Protein AF-A0A3D0N6U9-F1 (afdb_monomer_lite)

Foldseek 3Di:
DVVCVVVVNDADDDDDDPCVLLVVLVVVVCVVCGVPVPPDDQLRSQLVVCVVVVQPCSNLSSVLCVLVVVLLCQQVVLVPPVLVVVCPVHHLLVCLQQLNDDAALDAVVVPRSPPGVSGHDPVSLVSSLVSLVVSLVSQVVSVQLLSNLVSQLSNLSSQLVNLSVQSCVQANRHWAGDPVCLVVNVVSLVSNLRSLVSNLVSQQSNQCSSPVDGDDPCPVVSVVSVVSNVSSVVSNVGHD

Radius of gyration: 19.1 Å; chains: 1; bounding box: 47×43×49 Å

pLDDT: mean 94.49, std 5.5, range [75.88, 98.88]

Secondary structure (DSSP, 8-state):
-HHHHHTT---------GGGGGGHHHHHHHHHHHH-TTSS-HHHHHHHHHHHTT-S-HHHHHHHHHHHHHHHHHHHHTTTTGGGGG--S--HHHHHHTT-PPPTT--BTTTB-TTTTT--SHHHHHHHHHHHHHHHHHHHHH--HHHHHHHHHHHHHHHHHHHHHHHHHH-TT-SSPPTTTHHHHHHHHHHHHHHHHHHHHHHHHHHHHHHSS---SSHHHHHHHHHHHHTHHHHHHHH-

Sequence (240 aa):
MTEFASKGLSGVMGYATPRVGLARFNVEAAAEWSWNPDGRNTREFARSWAVREGLARPELFADWAEVLGPVAWTVYGSEWPVGMRRGQPGQVMELLRAGKLPPLGEVLWGIYPAPWGEVHSEEEMTALVGDSSAALHLALQLGDPRFIEETRVVQGYAQSLAALHALKLLAPDGGAFVPGDRSRAAEQFVAYEAGLRQAAHALPRWERAVTGRPPEFTADSVALLDELIAAIRPAVEAML

Structure (mmCIF, N/CA/C/O backbone):
data_AF-A0A3D0N6U9-F1
#
_entry.id   AF-A0A3D0N6U9-F1
#
loop_
_atom_site.group_PDB
_atom_site.id
_atom_site.type_symbol
_atom_site.label_atom_id
_atom_site.label_alt_id
_atom_site.label_comp_id
_atom_site.label_asym_id
_atom_site.label_entity_id
_atom_site.label_seq_id
_atom_site.pdbx_PDB_ins_code
_atom_site.Cartn_x
_atom_site.Cartn_y
_atom_site.Cartn_z
_atom_site.occupancy
_atom_site.B_iso_or_equiv
_atom_site.auth_seq_id
_atom_site.auth_comp_id
_atom_site.auth_asym_id
_atom_site.auth_atom_id
_atom_site.pdbx_PDB_model_num
ATOM 1 N N . MET A 1 1 ? -8.632 16.027 8.863 1.00 81.25 1 MET A N 1
ATOM 2 C CA . MET A 1 1 ? -9.684 16.922 9.404 1.00 81.25 1 MET A CA 1
ATOM 3 C C . MET A 1 1 ? -9.162 18.297 9.807 1.00 81.25 1 MET A C 1
ATOM 5 O O . MET A 1 1 ? -9.904 19.261 9.659 1.00 81.25 1 MET A O 1
ATOM 9 N N . THR A 1 2 ? -7.897 18.424 10.224 1.00 81.62 2 THR A N 1
ATOM 10 C CA . THR A 1 2 ? -7.249 19.718 10.517 1.00 81.62 2 THR A CA 1
ATOM 11 C C . THR A 1 2 ? -7.368 20.729 9.376 1.00 81.62 2 THR A C 1
ATOM 13 O O . THR A 1 2 ? -7.680 21.883 9.630 1.00 81.62 2 THR A O 1
ATOM 16 N N . GLU A 1 3 ? -7.205 20.301 8.118 1.00 82.19 3 GLU A N 1
ATOM 17 C CA . GLU A 1 3 ? -7.393 21.169 6.945 1.00 82.19 3 GLU A CA 1
ATOM 18 C C . GLU A 1 3 ? -8.805 21.775 6.871 1.00 82.19 3 GLU A C 1
ATOM 20 O O . GLU A 1 3 ? -8.973 22.951 6.567 1.00 82.19 3 GLU A O 1
ATOM 25 N N . PHE A 1 4 ? -9.841 20.985 7.154 1.00 84.00 4 PHE A N 1
ATOM 26 C CA . PHE A 1 4 ? -11.222 21.463 7.101 1.00 84.00 4 PHE A CA 1
ATOM 27 C C . PHE A 1 4 ? -11.515 22.439 8.238 1.00 84.00 4 PHE A C 1
ATOM 29 O O . PHE A 1 4 ? -12.118 23.487 8.002 1.00 84.00 4 PHE A O 1
ATOM 36 N N . ALA A 1 5 ? -11.024 22.137 9.440 1.00 81.12 5 ALA A N 1
ATOM 37 C CA . ALA A 1 5 ? -11.138 23.028 10.586 1.00 81.12 5 ALA A CA 1
ATOM 38 C C . ALA A 1 5 ? -10.389 24.353 10.360 1.00 81.12 5 ALA A C 1
ATOM 40 O O . ALA A 1 5 ? -10.954 25.421 10.589 1.00 81.12 5 ALA A O 1
ATOM 41 N N . SER A 1 6 ? -9.158 24.307 9.838 1.00 83.50 6 SER A N 1
ATOM 42 C CA . SER A 1 6 ? -8.357 25.511 9.569 1.00 83.50 6 SER A CA 1
ATOM 43 C C . SER A 1 6 ? -8.951 26.387 8.464 1.00 83.50 6 SER A C 1
ATOM 45 O O . SER A 1 6 ? -8.795 27.606 8.492 1.00 83.50 6 SER A O 1
ATOM 47 N N . LYS A 1 7 ? -9.692 25.785 7.526 1.00 86.94 7 LYS A N 1
ATOM 48 C CA . LYS A 1 7 ? -10.465 26.488 6.491 1.00 86.94 7 LYS A CA 1
ATOM 49 C C . LYS A 1 7 ? -11.841 26.973 6.970 1.00 86.94 7 LYS A C 1
ATOM 51 O O . LYS A 1 7 ? -12.594 27.519 6.167 1.00 86.94 7 LYS A O 1
ATOM 56 N N . GLY A 1 8 ? -12.184 26.789 8.247 1.00 84.56 8 GLY A N 1
ATOM 57 C CA . GLY A 1 8 ? -13.452 27.241 8.826 1.00 84.56 8 GLY A CA 1
ATOM 58 C C . GLY A 1 8 ? -14.680 26.472 8.328 1.00 84.56 8 GLY A C 1
ATOM 59 O O . GLY A 1 8 ? -15.792 27.000 8.382 1.00 84.56 8 GLY A O 1
ATOM 60 N N . LEU A 1 9 ? -14.504 25.247 7.821 1.00 84.12 9 LEU A N 1
ATOM 61 C CA . LEU A 1 9 ? -15.622 24.404 7.398 1.00 84.12 9 LEU A CA 1
ATOM 62 C C . LEU A 1 9 ? -16.386 23.893 8.627 1.00 84.12 9 LEU A C 1
ATOM 64 O O . LEU A 1 9 ? -15.791 23.415 9.588 1.00 84.12 9 LEU A O 1
ATOM 68 N N . SER A 1 10 ? -17.717 23.980 8.586 1.00 76.81 10 SER A N 1
ATOM 69 C CA . SER A 1 10 ? -18.599 23.707 9.732 1.00 76.81 10 SER A CA 1
ATOM 70 C C . SER A 1 10 ? -19.286 22.337 9.699 1.00 76.81 10 SER A C 1
ATOM 72 O O . SER A 1 10 ? -20.092 22.031 10.576 1.00 76.81 10 SER A O 1
ATOM 74 N N . GLY A 1 11 ? -18.987 21.499 8.705 1.00 75.88 11 GLY A N 1
ATOM 75 C CA . GLY A 1 11 ? -19.555 20.159 8.606 1.00 75.88 11 GLY A CA 1
ATOM 76 C C . GLY A 1 11 ? -18.959 19.333 7.473 1.00 75.88 11 GLY A C 1
ATOM 77 O O . GLY A 1 11 ? -18.426 19.868 6.502 1.00 75.88 11 GLY A O 1
ATOM 78 N N . VAL A 1 12 ? -19.078 18.012 7.603 1.00 77.69 12 VAL A N 1
ATOM 79 C CA . VAL A 1 12 ? -18.730 17.038 6.564 1.00 77.69 12 VAL A CA 1
ATOM 80 C C . VAL A 1 12 ? -19.972 16.221 6.242 1.00 77.69 12 VAL A C 1
ATOM 82 O O . VAL A 1 12 ? -20.625 15.694 7.139 1.00 77.69 12 VAL A O 1
ATOM 85 N N . MET A 1 13 ? -20.294 16.108 4.954 1.00 81.50 13 MET A N 1
ATOM 86 C CA . MET A 1 13 ? -21.327 15.204 4.458 1.00 81.50 13 MET A CA 1
ATOM 87 C C . MET A 1 13 ? -20.652 14.054 3.715 1.00 81.50 13 MET A C 1
ATOM 89 O O . MET A 1 13 ? -19.863 14.285 2.802 1.00 81.50 13 MET A O 1
ATOM 93 N N . GLY A 1 14 ? -20.961 12.820 4.108 1.00 78.06 14 GLY A N 1
ATOM 94 C CA . GLY A 1 14 ? -20.468 11.608 3.457 1.00 78.06 14 GLY A CA 1
ATOM 95 C C . GLY A 1 14 ? -21.621 10.707 3.027 1.00 78.06 14 GLY A C 1
ATOM 96 O O . GLY A 1 14 ? -22.652 10.646 3.694 1.00 78.06 14 GLY A O 1
ATOM 97 N N . TYR A 1 15 ? -21.445 9.992 1.916 1.00 81.88 15 TYR A N 1
ATOM 98 C CA . TYR A 1 15 ? -22.380 8.963 1.465 1.00 81.88 15 TYR A CA 1
ATOM 99 C C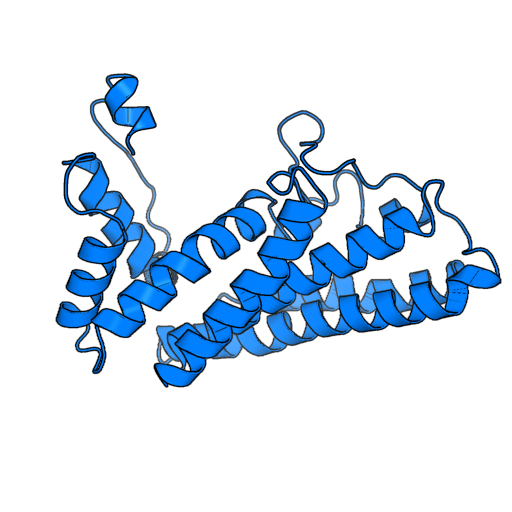 . TYR A 1 15 ? -21.887 7.583 1.914 1.00 81.88 15 TYR A C 1
ATOM 101 O O . TYR A 1 15 ? -20.842 7.111 1.463 1.00 81.88 15 TYR A O 1
ATOM 109 N N . ALA A 1 16 ? -22.630 6.931 2.810 1.00 80.88 16 ALA A N 1
ATOM 110 C CA . ALA A 1 16 ? -22.309 5.582 3.260 1.00 80.88 16 ALA A CA 1
ATOM 111 C C . ALA A 1 16 ? -22.793 4.553 2.227 1.00 80.88 16 ALA A C 1
ATOM 113 O O . ALA A 1 16 ? -23.992 4.358 2.036 1.00 80.88 16 ALA A O 1
ATOM 114 N N . THR A 1 17 ? -21.854 3.875 1.569 1.00 82.81 17 THR A N 1
ATOM 115 C CA . THR A 1 17 ? -22.163 2.719 0.715 1.00 82.81 17 THR A CA 1
ATOM 116 C C . THR A 1 17 ? -22.261 1.447 1.569 1.00 82.81 17 THR A C 1
ATOM 118 O O . THR A 1 17 ? -21.686 1.407 2.659 1.00 82.81 17 THR A O 1
ATOM 121 N N . PRO A 1 18 ? -22.892 0.356 1.094 1.00 77.56 18 PRO A N 1
ATOM 122 C CA . PRO A 1 18 ? -22.898 -0.922 1.818 1.00 77.56 18 PRO A CA 1
ATOM 123 C C . PRO A 1 18 ? -21.498 -1.452 2.185 1.00 77.56 18 PRO A C 1
ATOM 125 O O . PRO A 1 18 ? -21.352 -2.193 3.153 1.00 77.56 18 PRO A O 1
ATOM 128 N N . ARG A 1 19 ? -20.452 -1.034 1.454 1.00 85.25 19 ARG A N 1
ATOM 129 C CA . ARG A 1 19 ? -19.052 -1.425 1.692 1.00 85.25 19 ARG A CA 1
ATOM 130 C C . ARG A 1 19 ? -18.400 -0.689 2.867 1.00 85.25 19 ARG A C 1
ATOM 132 O O . ARG A 1 19 ? -17.290 -1.043 3.248 1.00 85.25 19 ARG A O 1
ATOM 139 N N . VAL A 1 20 ? -19.076 0.290 3.476 1.00 85.94 20 VAL A N 1
ATOM 140 C CA . VAL A 1 20 ? -18.555 1.083 4.607 1.00 85.94 20 VAL A CA 1
ATOM 141 C C . VAL A 1 20 ? -18.122 0.216 5.797 1.00 85.94 20 VAL A C 1
ATOM 143 O O . VAL A 1 20 ? -17.191 0.575 6.513 1.00 85.94 20 VAL A O 1
ATOM 146 N N . GLY A 1 21 ? -18.733 -0.962 5.971 1.00 85.19 21 GLY A N 1
ATOM 147 C CA . GLY A 1 21 ? -18.347 -1.923 7.007 1.00 85.19 21 GLY A CA 1
ATOM 148 C C . GLY A 1 21 ? -16.909 -2.439 6.872 1.00 85.19 21 GLY A C 1
ATOM 149 O O . GLY A 1 21 ? -16.292 -2.761 7.883 1.00 85.19 21 GLY A O 1
ATOM 150 N N . LEU A 1 22 ? -16.351 -2.450 5.656 1.00 89.75 22 LEU A N 1
ATOM 151 C CA . LEU A 1 22 ? -14.955 -2.824 5.403 1.00 89.75 22 LEU A CA 1
ATOM 152 C C . LEU A 1 22 ? -13.958 -1.740 5.843 1.00 89.75 22 LEU A C 1
ATOM 154 O O . LEU A 1 22 ? -12.786 -2.036 6.030 1.00 89.75 22 LEU A O 1
ATOM 158 N N . ALA A 1 23 ? -14.423 -0.502 6.032 1.00 89.62 23 ALA A N 1
ATOM 159 C CA . ALA A 1 23 ? -13.610 0.657 6.402 1.00 89.62 23 ALA A CA 1
ATOM 160 C C . ALA A 1 23 ? -14.014 1.234 7.770 1.00 89.62 23 ALA A C 1
ATOM 162 O O . ALA A 1 23 ? -13.849 2.428 8.026 1.00 89.62 23 ALA A O 1
ATOM 163 N N . ARG A 1 24 ? -14.579 0.403 8.659 1.00 91.88 24 ARG A N 1
ATOM 164 C CA . ARG A 1 24 ? -15.157 0.850 9.936 1.00 91.88 24 ARG A CA 1
ATOM 165 C C . ARG A 1 24 ? -14.170 1.644 10.797 1.00 91.88 24 ARG A C 1
ATOM 167 O O . ARG A 1 24 ? -14.562 2.658 11.362 1.00 91.88 24 ARG A O 1
ATOM 174 N N . PHE A 1 25 ? -12.907 1.216 10.864 1.00 94.19 25 PHE A N 1
ATOM 175 C CA . PHE A 1 25 ? -11.855 1.940 11.583 1.00 94.19 25 PHE A CA 1
ATOM 176 C C . PHE A 1 25 ? -11.730 3.384 11.076 1.00 94.19 25 PHE A C 1
ATOM 178 O O . PHE A 1 25 ? -11.888 4.323 11.850 1.00 94.19 25 PHE A O 1
ATOM 185 N N . ASN A 1 26 ? -11.559 3.564 9.764 1.00 91.94 26 ASN A N 1
ATOM 186 C CA . ASN A 1 26 ? -11.399 4.871 9.124 1.00 91.94 26 ASN A CA 1
ATOM 187 C C . ASN A 1 26 ? -12.654 5.744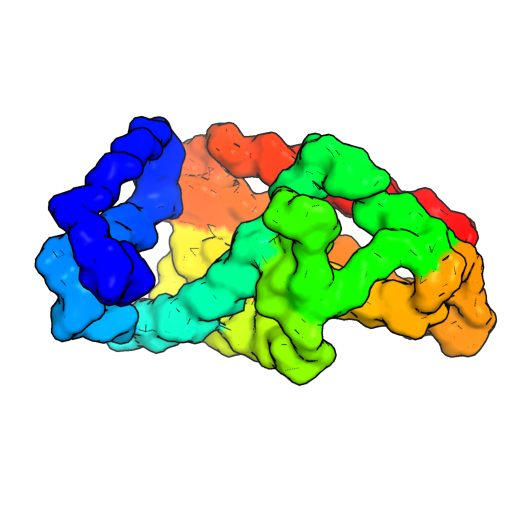 9.240 1.00 91.94 26 ASN A C 1
ATOM 189 O O . ASN A 1 26 ? -12.539 6.955 9.396 1.00 91.94 26 ASN A O 1
ATOM 193 N N . VAL A 1 27 ? -13.849 5.150 9.178 1.00 91.50 27 VAL A N 1
ATOM 194 C CA . VAL A 1 27 ? -15.124 5.875 9.329 1.00 91.50 27 VAL A CA 1
ATOM 195 C C . VAL A 1 27 ? -15.267 6.434 10.738 1.00 91.50 27 VAL A C 1
ATOM 197 O O . VAL A 1 27 ? -15.666 7.582 10.918 1.00 91.50 27 VAL A O 1
ATOM 200 N N . GLU A 1 28 ? -14.914 5.643 11.745 1.00 93.00 28 GLU A N 1
ATOM 201 C CA . GLU A 1 28 ? -14.927 6.106 13.128 1.00 93.00 28 GLU A CA 1
ATOM 202 C C . GLU A 1 28 ? -13.823 7.126 13.409 1.00 93.00 28 GLU A C 1
ATOM 204 O O . GLU A 1 28 ? -14.051 8.071 14.158 1.00 93.00 28 GLU A O 1
ATOM 209 N N . ALA A 1 29 ? -12.664 6.985 12.765 1.00 92.62 29 ALA A N 1
ATOM 210 C CA . ALA A 1 29 ? -11.585 7.962 12.842 1.00 92.62 29 ALA A CA 1
ATOM 211 C C . ALA A 1 29 ? -12.016 9.303 12.215 1.00 92.62 29 ALA A C 1
ATOM 213 O O . ALA A 1 29 ? -11.845 10.371 12.803 1.00 92.62 29 ALA A O 1
ATOM 214 N N . ALA A 1 30 ? -12.678 9.252 11.054 1.00 89.69 30 ALA A N 1
ATOM 215 C CA . ALA A 1 30 ? -13.284 10.424 10.430 1.00 89.69 30 ALA A CA 1
ATOM 216 C C . ALA A 1 30 ? -14.327 11.076 11.349 1.00 89.69 30 ALA A C 1
ATOM 218 O O . ALA A 1 30 ? -14.344 12.300 11.465 1.00 89.69 30 ALA A O 1
ATOM 219 N N . ALA A 1 31 ? -15.153 10.280 12.039 1.00 89.19 31 ALA A N 1
ATOM 220 C CA . ALA A 1 31 ? -16.099 10.793 13.023 1.00 89.19 31 ALA A CA 1
ATOM 221 C C . ALA A 1 31 ? -15.377 11.482 14.195 1.00 89.19 31 ALA A C 1
ATOM 223 O O . ALA A 1 31 ? -15.688 12.640 14.467 1.00 89.19 31 ALA A O 1
ATOM 224 N N . GLU A 1 32 ? -14.387 10.836 14.824 1.00 91.19 32 GLU A N 1
ATOM 225 C CA . GLU A 1 32 ? -13.595 11.379 15.944 1.00 91.19 32 GLU A CA 1
ATOM 226 C C . GLU A 1 32 ? -13.016 12.759 15.613 1.00 91.19 32 GLU A C 1
ATOM 228 O O . GLU A 1 32 ? -13.256 13.734 16.324 1.00 91.19 32 GLU A O 1
ATOM 233 N N . TRP A 1 33 ? -12.310 12.874 14.490 1.00 90.75 33 TRP A N 1
ATOM 234 C CA . TRP A 1 33 ? -11.639 14.128 14.151 1.00 90.75 33 TRP A CA 1
ATOM 235 C C . TRP A 1 33 ? -12.546 15.151 13.465 1.00 90.75 33 TRP A C 1
ATOM 237 O O . TRP A 1 33 ? -12.116 16.281 13.235 1.00 90.75 33 TRP A O 1
ATOM 247 N N . SER A 1 34 ? -13.789 14.791 13.125 1.00 87.06 34 SER A N 1
ATOM 248 C CA . SER A 1 34 ? -14.754 15.743 12.561 1.00 87.06 34 SER A CA 1
ATOM 249 C C . SER A 1 34 ? -15.329 16.717 13.575 1.00 87.06 34 SER A C 1
ATOM 251 O O . SER A 1 34 ? -15.627 17.852 13.209 1.00 87.06 34 SER A O 1
ATOM 253 N N . TRP A 1 35 ? -15.463 16.298 14.833 1.00 83.81 35 TRP A N 1
ATOM 254 C CA . TRP A 1 35 ? -15.973 17.155 15.901 1.00 83.81 35 TRP A CA 1
ATOM 255 C C . TRP A 1 35 ? -14.847 17.766 16.748 1.00 83.81 35 TRP A C 1
ATOM 257 O O . TRP A 1 35 ? -15.032 18.858 17.281 1.00 83.81 35 TRP A O 1
ATOM 267 N N . ASN A 1 36 ? -13.690 17.096 16.858 1.00 86.88 36 ASN A N 1
ATOM 268 C CA . ASN A 1 36 ? -12.517 17.609 17.567 1.00 86.88 36 ASN A CA 1
ATOM 269 C C . ASN A 1 36 ? -11.200 17.214 16.862 1.00 86.88 36 ASN A C 1
ATOM 271 O O . ASN A 1 36 ? -10.644 16.150 17.148 1.00 86.88 36 ASN A O 1
ATOM 275 N N . PRO A 1 37 ? -10.676 18.052 15.947 1.00 86.38 37 PRO A N 1
ATOM 276 C CA . PRO A 1 37 ? -9.427 17.765 15.240 1.00 86.38 37 PRO A CA 1
ATOM 277 C C . PRO A 1 37 ? -8.195 17.767 16.160 1.00 86.38 37 PRO A C 1
ATOM 279 O O . PRO A 1 37 ? -7.216 17.107 15.828 1.00 86.38 37 PRO A O 1
ATOM 282 N N . ASP A 1 38 ? -8.264 18.446 17.312 1.00 88.19 38 ASP A N 1
ATOM 283 C CA . ASP A 1 38 ? -7.195 18.523 18.322 1.00 88.19 38 ASP A CA 1
ATOM 284 C C . ASP A 1 38 ? -7.412 17.519 19.475 1.00 88.19 38 ASP A C 1
ATOM 286 O O . ASP A 1 38 ? -6.868 17.674 20.569 1.00 88.19 38 ASP A O 1
ATOM 290 N N . GLY A 1 39 ? -8.275 16.519 19.260 1.00 89.50 39 GLY A N 1
ATOM 291 C CA . GLY A 1 39 ? -8.593 15.472 20.226 1.00 89.50 39 GLY A CA 1
ATOM 292 C C . GLY A 1 39 ? -7.488 14.424 20.365 1.00 89.50 39 GLY A C 1
ATOM 293 O O . GLY A 1 39 ? -6.304 14.739 20.449 1.00 89.50 39 GLY A O 1
ATOM 294 N N . ARG A 1 40 ? -7.882 13.146 20.412 1.00 95.00 40 ARG A N 1
ATOM 295 C CA . ARG A 1 40 ? -6.915 12.043 20.462 1.00 95.00 40 ARG A CA 1
ATOM 296 C C . ARG A 1 40 ? -6.000 12.078 19.245 1.00 95.00 40 ARG A C 1
ATOM 298 O O . ARG A 1 40 ? -6.476 12.253 18.119 1.00 95.00 40 ARG A O 1
ATOM 305 N N . ASN A 1 41 ? -4.715 11.813 19.456 1.00 94.62 41 ASN A N 1
ATOM 306 C CA . ASN A 1 41 ? -3.830 11.489 18.338 1.00 94.62 41 ASN A CA 1
ATOM 307 C C . ASN A 1 41 ? -4.169 10.101 17.749 1.00 94.62 41 ASN A C 1
ATOM 309 O O . ASN A 1 41 ? -4.956 9.335 18.318 1.00 94.62 41 ASN A O 1
ATOM 313 N N . THR A 1 42 ? -3.583 9.776 16.594 1.00 94.31 42 THR A N 1
ATOM 314 C CA . THR A 1 42 ? -3.828 8.516 15.872 1.00 94.31 42 THR A CA 1
ATOM 315 C C . THR A 1 42 ? -3.614 7.292 16.764 1.00 94.31 42 THR A C 1
ATOM 317 O O . THR A 1 42 ? -4.504 6.441 16.859 1.00 94.31 42 THR A O 1
ATOM 320 N N . ARG A 1 43 ? -2.506 7.243 17.506 1.00 97.44 43 ARG A N 1
ATOM 321 C CA . ARG A 1 43 ? -2.197 6.180 18.465 1.00 97.44 43 ARG A CA 1
ATOM 322 C C . ARG A 1 43 ? -3.257 6.025 19.555 1.00 97.44 43 ARG A C 1
ATOM 324 O O . ARG A 1 43 ? -3.714 4.913 19.823 1.00 97.44 43 ARG A O 1
ATOM 331 N N . GLU A 1 44 ? -3.641 7.115 20.211 1.00 97.94 44 GLU A N 1
ATOM 332 C CA . GLU A 1 44 ? -4.635 7.113 21.291 1.00 97.94 44 GLU A CA 1
ATOM 333 C C . GLU A 1 44 ? -6.006 6.649 20.797 1.00 97.94 44 GLU A C 1
ATOM 335 O O . GLU A 1 44 ? -6.675 5.852 21.468 1.00 97.94 44 GLU A O 1
ATOM 340 N N . PHE A 1 45 ? -6.411 7.111 19.611 1.00 97.62 45 PHE A N 1
ATOM 341 C CA . PHE A 1 45 ? -7.626 6.654 18.946 1.00 97.62 45 PHE A CA 1
ATOM 342 C C . PHE A 1 45 ? -7.550 5.155 18.632 1.00 97.62 45 PHE A C 1
ATOM 344 O O . PHE A 1 45 ? -8.438 4.403 19.043 1.00 97.62 45 PHE A O 1
ATOM 351 N N . ALA A 1 46 ? -6.472 4.701 17.985 1.00 98.19 46 ALA A N 1
ATOM 352 C CA . ALA A 1 46 ? -6.288 3.306 17.597 1.00 98.19 46 ALA A CA 1
ATOM 353 C C . ALA A 1 46 ? -6.331 2.366 18.808 1.00 98.19 46 ALA A C 1
ATOM 355 O O . ALA A 1 46 ? -7.049 1.362 18.806 1.00 98.19 46 ALA A O 1
ATOM 356 N N . ARG A 1 47 ? -5.643 2.739 19.890 1.00 98.62 47 ARG A N 1
ATOM 357 C CA . ARG A 1 47 ? -5.676 2.019 21.165 1.00 98.62 47 ARG A CA 1
ATOM 358 C C . ARG A 1 47 ? -7.090 1.947 21.742 1.00 98.62 47 ARG A C 1
ATOM 360 O O . ARG A 1 47 ? -7.536 0.875 22.150 1.00 98.62 47 ARG A O 1
ATOM 367 N N . SER A 1 48 ? -7.801 3.076 21.795 1.00 98.12 48 SER A N 1
ATOM 368 C CA . SER A 1 48 ? -9.171 3.126 22.318 1.00 98.12 48 SER A CA 1
ATOM 369 C C . SER A 1 48 ? -10.129 2.267 21.488 1.00 98.12 48 SER A C 1
ATOM 371 O O . SER A 1 48 ? -10.975 1.568 22.051 1.00 98.12 48 SER A O 1
ATOM 373 N N . TRP A 1 49 ? -9.991 2.300 20.162 1.00 97.88 49 TRP A N 1
ATOM 374 C CA . TRP A 1 49 ? -10.763 1.471 19.243 1.00 97.88 49 TRP A CA 1
ATOM 375 C C . TRP A 1 49 ? -10.491 -0.016 19.488 1.00 97.88 49 TRP A C 1
ATOM 377 O O . TRP A 1 49 ? -11.428 -0.786 19.688 1.00 97.88 49 TRP A O 1
ATOM 387 N N . ALA A 1 50 ? -9.220 -0.408 19.595 1.00 98.19 50 ALA A N 1
ATOM 388 C CA . ALA A 1 50 ? -8.818 -1.787 19.858 1.00 98.19 50 ALA A CA 1
ATOM 389 C C . ALA A 1 50 ? -9.374 -2.350 21.171 1.00 98.19 50 ALA A C 1
ATOM 391 O O . ALA A 1 50 ? -9.820 -3.497 21.199 1.00 98.19 50 ALA A O 1
ATOM 392 N N . VAL A 1 51 ? -9.386 -1.549 22.245 1.00 98.25 51 VAL A N 1
ATOM 393 C CA . VAL A 1 51 ? -10.012 -1.937 23.521 1.00 98.25 51 VAL A CA 1
ATOM 394 C C . VAL A 1 51 ? -11.501 -2.215 23.323 1.00 98.25 51 VAL A C 1
ATOM 396 O O . VAL A 1 51 ? -11.999 -3.241 23.785 1.00 98.25 51 VAL A O 1
ATOM 399 N N . ARG A 1 52 ? -12.215 -1.330 22.618 1.00 97.75 52 ARG A N 1
ATOM 400 C CA . ARG A 1 52 ? -13.657 -1.482 22.386 1.00 97.75 52 ARG A CA 1
ATOM 401 C C . ARG A 1 52 ? -13.983 -2.684 21.496 1.00 97.75 52 ARG A C 1
ATOM 403 O O . ARG A 1 52 ? -14.996 -3.337 21.715 1.00 97.75 52 ARG A O 1
ATOM 410 N N . GLU A 1 53 ? -13.124 -3.000 20.531 1.00 95.69 53 GLU A N 1
ATOM 411 C CA . GLU A 1 53 ? -13.260 -4.192 19.683 1.00 95.69 53 GLU A CA 1
ATOM 412 C C . GLU A 1 53 ? -12.795 -5.490 20.369 1.00 95.69 53 GLU A C 1
ATOM 414 O O . GLU A 1 53 ? -12.851 -6.558 19.760 1.00 95.69 53 GLU A O 1
ATOM 419 N N . GLY A 1 54 ? -12.335 -5.423 21.624 1.00 96.56 54 GLY A N 1
ATOM 420 C CA . GLY A 1 54 ? -11.918 -6.596 22.391 1.00 96.56 54 GLY A CA 1
ATOM 421 C C . GLY A 1 54 ? -10.608 -7.221 21.908 1.00 96.56 54 GLY A C 1
ATOM 422 O O . GLY A 1 54 ? -10.390 -8.416 22.113 1.00 96.56 54 GLY A O 1
ATOM 423 N N . LEU A 1 55 ? -9.729 -6.447 21.261 1.00 97.00 55 LEU A N 1
ATOM 424 C CA . LEU A 1 55 ? -8.419 -6.947 20.845 1.00 97.00 55 LEU A CA 1
ATOM 425 C C . LEU A 1 55 ? -7.547 -7.254 22.065 1.00 97.00 55 LEU A C 1
ATOM 427 O O . LEU A 1 55 ? -7.410 -6.440 22.975 1.00 97.00 55 LEU A O 1
ATOM 431 N N . ALA A 1 56 ? -6.882 -8.410 22.043 1.00 94.88 56 ALA A N 1
ATOM 432 C CA . ALA A 1 56 ? -6.046 -8.867 23.154 1.00 94.88 56 ALA A CA 1
ATOM 433 C C . ALA A 1 56 ? -4.821 -7.971 23.417 1.00 94.88 56 ALA A C 1
ATOM 435 O O . ALA A 1 56 ? -4.305 -7.944 24.532 1.00 94.88 56 ALA A O 1
ATOM 436 N N . ARG A 1 57 ? -4.331 -7.250 22.397 1.00 97.62 57 ARG A N 1
ATOM 437 C CA . ARG A 1 57 ? -3.140 -6.387 22.488 1.00 97.62 57 ARG A CA 1
ATOM 438 C C . ARG A 1 57 ? -3.393 -4.996 21.893 1.00 97.62 57 ARG A C 1
ATOM 440 O O . ARG A 1 57 ? -2.919 -4.716 20.793 1.00 97.62 57 ARG A O 1
ATOM 447 N N . PRO A 1 58 ? -4.117 -4.114 22.607 1.00 98.38 58 PRO A N 1
ATOM 448 C CA . PRO A 1 58 ? -4.472 -2.789 22.099 1.00 98.38 58 PRO A CA 1
ATOM 449 C C . PRO A 1 58 ? -3.280 -1.872 21.810 1.00 98.38 58 PRO A C 1
ATOM 451 O O . PRO A 1 58 ? -3.323 -1.121 20.844 1.00 98.38 58 PRO A O 1
ATOM 454 N N . GLU A 1 59 ? -2.210 -1.951 22.608 1.00 98.56 59 GLU A N 1
ATOM 455 C CA . GLU A 1 59 ? -0.988 -1.159 22.376 1.00 98.56 59 GLU A CA 1
ATOM 456 C C . GLU A 1 59 ? -0.303 -1.558 21.068 1.00 98.56 59 GLU A C 1
ATOM 458 O O . GLU A 1 59 ? 0.020 -0.705 20.251 1.00 98.56 59 GLU A O 1
ATOM 463 N N . LEU A 1 60 ? -0.168 -2.868 20.834 1.00 98.50 60 LEU A N 1
ATOM 464 C CA . LEU A 1 60 ? 0.432 -3.396 19.611 1.00 98.50 60 LEU A CA 1
ATOM 465 C C . LEU A 1 60 ? -0.418 -3.065 18.378 1.00 98.50 60 LEU A C 1
ATOM 467 O O . LEU A 1 60 ? 0.115 -2.849 17.295 1.00 98.50 60 LEU A O 1
ATOM 471 N N . PHE A 1 61 ? -1.745 -3.011 18.533 1.00 98.69 61 PHE A N 1
ATOM 472 C CA . PHE A 1 61 ? -2.625 -2.560 17.459 1.00 98.69 61 PHE A CA 1
ATOM 473 C C . PHE A 1 61 ? -2.400 -1.081 17.149 1.00 98.69 61 PHE A C 1
ATOM 475 O O . PHE A 1 61 ? -2.366 -0.701 15.984 1.00 98.69 61 PHE A O 1
ATOM 482 N N . ALA A 1 62 ? -2.213 -0.254 18.176 1.00 98.62 62 ALA A N 1
ATOM 483 C CA . ALA A 1 62 ? -1.909 1.153 17.984 1.00 98.62 62 ALA A CA 1
ATOM 484 C C . ALA A 1 62 ? -0.540 1.358 17.310 1.00 98.62 62 ALA A C 1
ATOM 486 O O . ALA A 1 62 ? -0.436 2.199 16.423 1.00 98.62 62 ALA A O 1
ATOM 487 N N . ASP A 1 63 ? 0.477 0.555 17.656 1.00 98.62 63 ASP A N 1
ATOM 488 C CA . ASP A 1 63 ? 1.768 0.532 16.943 1.00 98.62 63 ASP A CA 1
ATOM 489 C C . ASP A 1 63 ? 1.582 0.154 15.469 1.00 98.62 63 ASP A C 1
ATOM 491 O O . ASP A 1 63 ? 2.094 0.825 14.578 1.00 98.62 63 ASP A O 1
ATOM 495 N N . TRP A 1 64 ? 0.815 -0.904 15.202 1.00 98.69 64 TRP A N 1
ATOM 496 C CA . TRP A 1 64 ? 0.517 -1.340 13.840 1.00 98.69 64 TRP A CA 1
ATOM 497 C C . TRP A 1 64 ? -0.211 -0.260 13.032 1.00 98.69 64 TRP A C 1
ATOM 499 O O . TRP A 1 64 ? 0.149 -0.029 11.882 1.00 98.69 64 TRP A O 1
ATOM 509 N N . ALA A 1 65 ? -1.193 0.423 13.624 1.00 98.25 65 ALA A N 1
ATOM 510 C CA . ALA A 1 65 ? -1.957 1.469 12.950 1.00 98.25 65 ALA A CA 1
ATOM 511 C C . ALA A 1 65 ? -1.092 2.695 12.602 1.00 98.25 65 ALA A C 1
ATOM 513 O O . ALA A 1 65 ? -1.250 3.252 11.517 1.00 98.25 65 ALA A O 1
ATOM 514 N N . GLU A 1 66 ? -0.163 3.081 13.484 1.00 98.19 66 GLU A N 1
ATOM 515 C CA . GLU A 1 66 ? 0.805 4.164 13.239 1.00 98.19 66 GLU A CA 1
ATOM 516 C C . GLU A 1 66 ? 1.755 3.846 12.079 1.00 98.19 66 GLU A C 1
ATOM 518 O O . GLU A 1 66 ? 2.092 4.737 11.305 1.00 98.19 66 GLU A O 1
ATOM 523 N N . VAL A 1 67 ? 2.161 2.581 11.923 1.00 98.38 67 VAL A N 1
ATOM 524 C CA . VAL A 1 67 ? 3.065 2.175 10.835 1.00 98.38 67 VAL A CA 1
ATOM 525 C C . VAL A 1 67 ? 2.302 1.927 9.532 1.00 98.38 67 VAL A C 1
ATOM 527 O O . VAL A 1 67 ? 2.702 2.418 8.480 1.00 98.38 67 VAL A O 1
ATOM 530 N N . LEU A 1 68 ? 1.195 1.178 9.562 1.00 98.44 68 LEU A N 1
ATOM 531 C CA . LEU A 1 68 ? 0.460 0.834 8.341 1.00 98.44 68 LEU A CA 1
ATOM 532 C C . LEU A 1 68 ? -0.301 2.030 7.761 1.00 98.44 68 LEU A C 1
ATOM 534 O O . LEU A 1 68 ? -0.416 2.127 6.543 1.00 98.44 68 LEU A O 1
ATOM 538 N N . GLY A 1 69 ? -0.831 2.922 8.603 1.00 97.12 69 GLY A N 1
ATOM 539 C CA . GLY A 1 69 ? -1.661 4.050 8.174 1.00 97.12 69 GLY A CA 1
ATOM 540 C C . GLY A 1 69 ? -1.006 4.909 7.084 1.00 97.12 69 GLY A C 1
ATOM 541 O O . GLY A 1 69 ? -1.600 5.047 6.012 1.00 97.12 69 GLY A O 1
ATOM 542 N N . PRO A 1 70 ? 0.215 5.435 7.301 1.00 97.56 70 PRO A N 1
ATOM 543 C CA . PRO A 1 70 ? 0.959 6.184 6.288 1.00 97.56 70 PRO A CA 1
ATOM 544 C C . PRO A 1 70 ? 1.252 5.369 5.021 1.00 97.56 70 PRO A C 1
ATOM 546 O O . PRO A 1 70 ? 1.028 5.858 3.920 1.00 97.56 70 PRO A O 1
ATOM 549 N N . VAL A 1 71 ? 1.658 4.101 5.155 1.00 98.31 71 VAL A N 1
ATOM 550 C CA . VAL A 1 71 ? 1.930 3.215 4.005 1.00 98.31 71 VAL A CA 1
ATOM 551 C C . VAL A 1 71 ? 0.672 3.030 3.148 1.00 98.31 71 VAL A C 1
ATOM 553 O O . VAL A 1 71 ? 0.711 3.157 1.923 1.00 98.31 71 VAL A O 1
ATOM 556 N N . ALA A 1 72 ? -0.461 2.742 3.792 1.00 97.69 72 ALA A N 1
ATOM 557 C CA . ALA A 1 72 ? -1.747 2.586 3.129 1.00 97.69 72 ALA A CA 1
ATOM 558 C C . ALA A 1 72 ? -2.190 3.897 2.465 1.00 97.69 72 ALA A C 1
ATOM 560 O O . ALA A 1 72 ? -2.673 3.864 1.334 1.00 97.69 72 ALA A O 1
ATOM 561 N N . TRP A 1 73 ? -1.988 5.042 3.127 1.00 96.88 73 TRP A N 1
ATOM 562 C CA . TRP A 1 73 ? -2.257 6.355 2.541 1.00 96.88 73 TRP A CA 1
ATOM 563 C C . TRP A 1 73 ? -1.447 6.577 1.264 1.00 96.88 73 TRP A C 1
ATOM 565 O O . TRP A 1 73 ? -2.035 6.883 0.232 1.00 96.88 73 TRP A O 1
ATOM 575 N N . THR A 1 74 ? -0.135 6.341 1.291 1.00 98.25 74 THR A N 1
ATOM 576 C CA . THR A 1 74 ? 0.734 6.510 0.118 1.00 98.25 74 THR A CA 1
ATOM 577 C C . THR A 1 74 ? 0.310 5.612 -1.047 1.00 98.25 74 THR A C 1
ATOM 579 O O . THR A 1 74 ? 0.202 6.070 -2.187 1.00 98.25 74 THR A O 1
ATOM 582 N N . VAL A 1 75 ? 0.004 4.338 -0.785 1.00 97.94 75 VAL A N 1
ATOM 583 C CA . VAL A 1 75 ? -0.437 3.398 -1.831 1.00 97.94 75 VAL A CA 1
ATOM 584 C C . VAL A 1 75 ? -1.796 3.795 -2.416 1.00 97.94 75 VAL A C 1
ATOM 586 O O . VAL A 1 75 ? -1.949 3.879 -3.637 1.00 97.94 75 VAL A O 1
ATOM 589 N N . TYR A 1 76 ? -2.794 4.034 -1.562 1.00 96.19 76 TYR A N 1
ATOM 590 C CA . TYR A 1 76 ? -4.162 4.299 -2.011 1.00 96.19 76 TYR A CA 1
ATOM 591 C C . TYR A 1 76 ? -4.352 5.722 -2.539 1.00 96.19 76 TYR A C 1
ATOM 593 O O . TYR A 1 76 ? -5.131 5.911 -3.472 1.00 96.19 76 TYR A O 1
ATOM 601 N N . GLY A 1 77 ? -3.631 6.706 -1.998 1.00 95.81 77 GLY A N 1
ATOM 602 C CA . GLY A 1 77 ? -3.589 8.077 -2.511 1.00 95.81 77 GLY A CA 1
ATOM 603 C C . GLY A 1 77 ? -2.908 8.158 -3.878 1.00 95.81 77 GLY A C 1
ATOM 604 O O . GLY A 1 77 ? -3.358 8.901 -4.746 1.00 95.81 77 GLY A O 1
ATOM 605 N N . SER A 1 78 ? -1.945 7.269 -4.145 1.00 96.62 78 SER A N 1
ATOM 606 C CA . SER A 1 78 ? -1.414 7.050 -5.497 1.00 96.62 78 SER A CA 1
ATOM 607 C C . SER A 1 78 ? -2.403 6.335 -6.431 1.00 96.62 78 SER A C 1
ATOM 609 O O . SER A 1 78 ? -2.057 6.009 -7.559 1.00 96.62 78 SER A O 1
ATOM 611 N N . GLU A 1 79 ? -3.625 6.029 -5.984 1.00 95.12 79 GLU A N 1
ATOM 612 C CA . GLU A 1 79 ? -4.604 5.191 -6.687 1.00 95.12 79 GLU A CA 1
ATOM 613 C C . GLU A 1 79 ? -4.040 3.841 -7.161 1.00 95.12 79 GLU A C 1
ATOM 615 O O . GLU A 1 79 ? -4.543 3.253 -8.120 1.00 95.12 79 GLU A O 1
ATOM 620 N N . TRP A 1 80 ? -3.013 3.292 -6.512 1.00 97.06 80 TRP A N 1
ATOM 621 C CA . TRP A 1 80 ? -2.450 2.024 -6.955 1.00 97.06 80 TRP A CA 1
ATOM 622 C C . TRP A 1 80 ? -3.175 0.824 -6.329 1.00 97.06 80 TRP A C 1
ATOM 624 O O . TRP A 1 80 ? -3.407 0.810 -5.119 1.00 97.06 80 TRP A O 1
ATOM 634 N N . PRO A 1 81 ? -3.534 -0.217 -7.109 1.00 95.69 81 PRO A N 1
ATOM 635 C CA . PRO A 1 81 ? -3.538 -0.302 -8.574 1.00 95.69 81 PRO A CA 1
ATOM 636 C C . PRO A 1 81 ? -4.860 0.149 -9.213 1.00 95.69 81 PRO A C 1
ATOM 638 O O . PRO A 1 81 ? -4.993 0.119 -10.434 1.00 95.69 81 PRO A O 1
ATOM 641 N N . VAL A 1 82 ? -5.860 0.543 -8.416 1.00 93.25 82 VAL A N 1
ATOM 642 C CA . VAL A 1 82 ? -7.238 0.798 -8.878 1.00 93.25 82 VAL A CA 1
ATOM 643 C C . VAL A 1 82 ? -7.341 1.834 -10.006 1.00 93.25 82 VAL A C 1
ATOM 645 O O . VAL A 1 82 ? -8.203 1.702 -10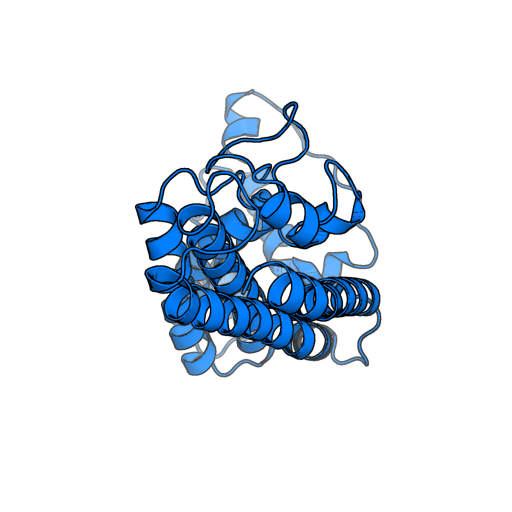.877 1.00 93.25 82 VAL A O 1
ATOM 648 N N . GLY A 1 83 ? -6.438 2.814 -10.049 1.00 92.25 83 GLY A N 1
ATOM 649 C CA . GLY A 1 83 ? -6.339 3.829 -11.096 1.00 92.25 83 GLY A CA 1
ATOM 650 C C . GLY A 1 83 ? -6.136 3.231 -12.490 1.00 92.25 83 GLY A C 1
ATOM 651 O O . GLY A 1 83 ? -6.605 3.804 -13.473 1.00 92.25 83 GLY A O 1
ATOM 652 N N . MET A 1 84 ? -5.564 2.023 -12.588 1.00 92.44 84 MET A N 1
ATOM 653 C CA . MET A 1 84 ? -5.379 1.315 -13.863 1.00 92.44 84 MET A CA 1
ATOM 654 C C . MET A 1 84 ? -6.702 0.922 -14.533 1.00 92.44 84 MET A C 1
ATOM 656 O O . MET A 1 84 ? -6.750 0.776 -15.755 1.00 92.44 84 MET A O 1
ATOM 660 N N . ARG A 1 85 ? -7.815 0.858 -13.786 1.00 89.94 85 ARG A N 1
ATOM 661 C CA . ARG A 1 85 ? -9.152 0.625 -14.369 1.00 89.94 85 ARG A CA 1
ATOM 662 C C . ARG A 1 85 ? -9.608 1.739 -15.297 1.00 89.94 85 ARG A C 1
ATOM 664 O O . ARG A 1 85 ? -10.436 1.504 -16.172 1.00 89.94 85 ARG A O 1
ATOM 671 N N . ARG A 1 86 ? -9.116 2.963 -15.091 1.00 83.81 86 ARG A N 1
ATOM 672 C CA . ARG A 1 86 ? -9.533 4.118 -15.895 1.00 83.81 86 ARG A CA 1
ATOM 673 C C . ARG A 1 86 ? -8.999 4.034 -17.329 1.00 83.81 86 ARG A C 1
ATOM 675 O O . ARG A 1 86 ? -9.506 4.739 -18.195 1.00 83.81 86 ARG A O 1
ATOM 682 N N . GLY A 1 87 ? -7.974 3.208 -17.574 1.00 76.06 87 GLY A N 1
ATOM 683 C CA . GLY A 1 87 ? -7.344 3.032 -18.886 1.00 76.06 87 GLY A CA 1
ATOM 684 C C . GLY A 1 87 ? -6.612 4.272 -19.416 1.00 76.06 87 GLY A C 1
ATOM 685 O O . GLY A 1 87 ? -6.133 4.252 -20.544 1.00 76.06 87 GLY A O 1
ATOM 686 N N . GLN A 1 88 ? -6.525 5.340 -18.619 1.00 78.75 88 GLN A N 1
ATOM 687 C CA . GLN A 1 88 ? -5.844 6.596 -18.932 1.00 78.75 88 GLN A CA 1
ATOM 688 C C . GLN A 1 88 ? -4.637 6.763 -17.997 1.00 78.75 88 GLN A C 1
ATOM 690 O O . GLN A 1 88 ? -4.793 6.527 -16.798 1.00 78.75 88 GLN A O 1
ATOM 695 N N . PRO A 1 89 ? -3.454 7.167 -18.499 1.00 78.62 89 PRO A N 1
ATOM 696 C CA . PRO A 1 89 ? -3.112 7.404 -19.911 1.00 78.62 89 PRO A CA 1
ATOM 697 C C . PRO A 1 89 ? -2.859 6.115 -20.720 1.00 78.62 89 PRO A C 1
ATOM 699 O O . PRO A 1 89 ? -2.511 6.177 -21.897 1.00 78.62 89 PRO A O 1
ATOM 702 N N . GLY A 1 90 ? -2.988 4.947 -20.097 1.00 85.88 90 GLY A N 1
ATOM 703 C CA . GLY A 1 90 ? -2.805 3.646 -20.728 1.00 85.88 90 GLY A CA 1
ATOM 704 C C . GLY A 1 90 ? -2.586 2.563 -19.681 1.00 85.88 90 GLY A C 1
ATOM 705 O O . GLY A 1 90 ? -2.565 2.839 -18.483 1.00 85.88 90 GLY A O 1
ATOM 706 N N . GLN A 1 91 ? -2.406 1.326 -20.135 1.00 91.00 91 GLN A N 1
ATOM 707 C CA . GLN A 1 91 ? -2.029 0.222 -19.255 1.00 91.00 91 GLN A CA 1
ATOM 708 C C . GLN A 1 91 ? -0.569 0.358 -18.815 1.00 91.00 91 GLN A C 1
ATOM 710 O O . GLN A 1 91 ? 0.296 0.728 -19.607 1.00 91.00 91 GLN A O 1
ATOM 715 N N . VAL A 1 92 ? -0.279 0.028 -17.557 1.00 94.75 92 VAL A N 1
ATOM 716 C CA . VAL A 1 92 ? 1.025 0.302 -16.931 1.00 94.75 92 VAL A CA 1
ATOM 717 C C . VAL A 1 92 ? 2.217 -0.329 -17.662 1.00 94.75 92 VAL A C 1
ATOM 719 O O . VAL A 1 92 ? 3.240 0.328 -17.842 1.00 94.75 92 VAL A O 1
ATOM 722 N N . MET A 1 93 ? 2.080 -1.567 -18.149 1.00 95.62 93 MET A N 1
ATOM 723 C CA . MET A 1 93 ? 3.139 -2.253 -18.900 1.00 95.62 93 MET A CA 1
ATOM 724 C C . MET A 1 93 ? 3.369 -1.624 -20.280 1.00 95.62 93 MET A C 1
ATOM 726 O O . MET A 1 93 ? 4.500 -1.554 -20.752 1.00 95.62 93 MET A O 1
ATOM 730 N N . GLU A 1 94 ? 2.317 -1.097 -20.909 1.00 94.56 94 GLU A N 1
ATOM 731 C CA . GLU A 1 94 ? 2.439 -0.367 -22.174 1.00 94.56 94 GLU A CA 1
ATOM 732 C C . GLU A 1 94 ? 3.138 0.979 -21.977 1.00 94.56 94 GLU A C 1
ATOM 734 O O . GLU A 1 94 ? 3.976 1.370 -22.790 1.00 94.56 94 GLU A O 1
ATOM 739 N N . LEU A 1 95 ? 2.839 1.670 -20.873 1.00 95.62 95 LEU A N 1
ATOM 740 C CA . LEU A 1 95 ? 3.527 2.904 -20.499 1.00 95.62 95 LEU A CA 1
ATOM 741 C C . LEU A 1 95 ? 5.004 2.646 -20.188 1.00 95.62 95 LEU A C 1
ATOM 743 O O . LEU A 1 95 ? 5.844 3.426 -20.632 1.00 95.62 95 LEU A O 1
ATOM 747 N N . LEU A 1 96 ? 5.331 1.550 -19.493 1.00 96.94 96 LEU A N 1
ATOM 748 C CA . LEU A 1 96 ? 6.715 1.125 -19.259 1.00 96.94 96 LEU A CA 1
ATOM 749 C C . LEU A 1 96 ? 7.443 0.895 -20.588 1.00 96.94 96 LEU A C 1
ATOM 751 O O . LEU A 1 96 ? 8.477 1.506 -20.847 1.00 96.94 96 LEU A O 1
ATOM 755 N N . ARG A 1 97 ? 6.860 0.072 -21.466 1.00 96.38 97 ARG A N 1
ATOM 756 C CA . ARG A 1 97 ? 7.426 -0.261 -22.780 1.00 96.38 97 ARG A CA 1
ATOM 757 C C . ARG A 1 97 ? 7.634 0.968 -23.661 1.00 96.38 97 ARG A C 1
ATOM 759 O O . ARG A 1 97 ? 8.558 0.988 -24.467 1.00 96.38 97 ARG A O 1
ATOM 766 N N . ALA A 1 98 ? 6.784 1.980 -23.525 1.00 96.00 98 ALA A N 1
ATOM 767 C CA . ALA A 1 98 ? 6.870 3.219 -24.287 1.00 96.00 98 ALA A CA 1
ATOM 768 C C . ALA A 1 98 ? 7.756 4.303 -23.643 1.00 96.00 98 ALA A C 1
ATOM 770 O O . ALA A 1 98 ? 7.852 5.382 -24.226 1.00 96.00 98 ALA A O 1
ATOM 771 N N . GLY A 1 99 ? 8.330 4.075 -22.452 1.00 95.81 99 GLY A N 1
ATOM 772 C CA . GLY A 1 99 ? 9.083 5.106 -21.721 1.00 95.81 99 GLY A CA 1
ATOM 773 C C . GLY A 1 99 ? 8.201 6.258 -21.223 1.00 95.81 99 GLY A C 1
ATOM 774 O O . GLY A 1 99 ? 8.643 7.396 -21.112 1.00 95.81 99 GLY A O 1
ATOM 775 N N . LYS A 1 100 ? 6.911 5.992 -20.982 1.00 95.69 100 LYS A N 1
ATOM 776 C CA . LYS A 1 100 ? 5.876 6.998 -20.672 1.00 95.69 100 LYS A CA 1
ATOM 777 C C . LYS A 1 100 ? 5.361 6.945 -19.237 1.00 95.69 100 LYS A C 1
ATOM 779 O O . LYS A 1 100 ? 4.370 7.599 -18.923 1.00 95.69 100 LYS A O 1
ATOM 784 N N . LEU A 1 101 ? 5.988 6.159 -18.365 1.00 95.25 101 LEU A N 1
ATOM 785 C CA . LEU A 1 101 ? 5.653 6.198 -16.944 1.00 95.25 101 LEU A CA 1
ATOM 786 C C . LEU A 1 101 ? 6.031 7.568 -16.357 1.00 95.25 101 LEU A C 1
ATOM 788 O O . LEU A 1 101 ? 7.138 8.047 -16.625 1.00 95.25 101 LEU A O 1
ATOM 792 N N . PRO A 1 102 ? 5.171 8.186 -15.531 1.00 94.88 102 PRO A N 1
ATOM 793 C CA . PRO A 1 102 ? 5.423 9.516 -14.986 1.00 94.88 102 PRO A CA 1
ATOM 794 C C . PRO A 1 102 ? 6.584 9.500 -13.973 1.00 94.88 102 PRO A C 1
ATOM 796 O O . PRO A 1 102 ? 6.880 8.450 -13.389 1.00 94.88 102 PRO A O 1
ATOM 799 N N . PRO A 1 103 ? 7.322 10.606 -13.781 1.00 96.12 103 PRO A N 1
ATOM 800 C CA . PRO A 1 103 ? 8.174 10.834 -12.611 1.00 96.12 103 PRO A CA 1
ATOM 801 C C . PRO A 1 103 ? 7.471 10.507 -11.285 1.00 96.12 103 PRO A C 1
ATOM 803 O O . PRO A 1 103 ? 6.243 10.459 -11.212 1.00 96.12 103 PRO A O 1
ATOM 806 N N . LEU A 1 104 ? 8.258 10.277 -10.235 1.00 97.50 104 LEU A N 1
ATOM 807 C CA . LEU A 1 104 ? 7.741 10.151 -8.873 1.00 97.50 104 LEU A CA 1
ATOM 808 C C . LEU A 1 104 ? 7.004 11.436 -8.460 1.00 97.50 104 LEU A C 1
ATOM 810 O O . LEU A 1 104 ? 7.442 12.539 -8.787 1.00 97.50 104 LEU A O 1
ATOM 814 N N . GLY A 1 105 ? 5.860 11.285 -7.791 1.00 96.56 105 GLY A N 1
ATOM 815 C CA . GLY A 1 105 ? 5.041 12.390 -7.297 1.00 96.56 105 GLY A CA 1
ATOM 816 C C . GLY A 1 105 ? 4.237 13.142 -8.360 1.00 96.56 105 GLY A C 1
ATOM 817 O O . GLY A 1 105 ? 3.498 14.068 -8.026 1.00 96.56 105 GLY A O 1
ATOM 818 N N . GLU A 1 106 ? 4.374 12.795 -9.642 1.00 95.56 106 GLU A N 1
ATOM 819 C CA . GLU A 1 106 ? 3.620 13.462 -10.700 1.00 95.56 106 GLU A CA 1
ATOM 820 C C . GLU A 1 106 ? 2.179 12.940 -10.756 1.00 95.56 106 GLU A C 1
ATOM 822 O O . GLU A 1 106 ? 1.926 11.748 -10.931 1.00 95.56 106 GLU A O 1
ATOM 827 N N . VAL A 1 107 ? 1.226 13.871 -10.672 1.00 93.44 107 VAL A N 1
ATOM 828 C CA . VAL A 1 107 ? -0.200 13.612 -10.884 1.00 93.44 107 VAL A CA 1
ATOM 829 C C . VAL A 1 107 ? -0.571 14.078 -12.287 1.00 93.44 107 VAL A C 1
ATOM 831 O O . VAL A 1 107 ? -0.711 15.281 -12.541 1.00 93.44 107 VAL A O 1
ATOM 834 N N . LEU A 1 108 ? -0.758 13.136 -13.213 1.00 86.56 108 LEU A N 1
ATOM 835 C CA . LEU A 1 108 ? -1.029 13.465 -14.610 1.00 86.56 108 LEU A CA 1
ATOM 836 C C . LEU A 1 108 ? -2.334 14.270 -14.727 1.00 86.56 108 LEU A C 1
ATOM 838 O O . LEU A 1 108 ? -3.403 13.851 -14.269 1.00 86.56 108 LEU A O 1
ATOM 842 N N . TRP A 1 109 ? -2.214 15.460 -15.323 1.00 86.56 109 TRP A N 1
ATOM 843 C CA . TRP A 1 109 ? -3.277 16.469 -15.452 1.00 86.56 109 TRP A CA 1
ATOM 844 C C . TRP A 1 109 ? -3.956 16.850 -14.123 1.00 86.56 109 TRP A C 1
ATOM 846 O O . TRP A 1 109 ? -5.083 17.341 -14.124 1.00 86.56 109 TRP A O 1
ATOM 856 N N . GLY A 1 110 ? -3.288 16.614 -12.989 1.00 86.94 110 GLY A N 1
ATOM 857 C CA . GLY A 1 110 ? -3.820 16.874 -11.650 1.00 86.94 110 GLY A CA 1
ATOM 858 C C . GLY A 1 110 ? -4.947 15.935 -11.201 1.00 86.94 110 GLY A C 1
ATOM 859 O O . GLY A 1 110 ? -5.560 16.204 -10.173 1.00 86.94 110 GLY A O 1
ATOM 860 N N . ILE A 1 111 ? -5.245 14.861 -11.947 1.00 86.62 111 ILE A N 1
ATOM 861 C CA . ILE A 1 111 ? -6.392 13.970 -11.663 1.00 86.62 111 ILE A CA 1
ATOM 862 C C . ILE A 1 111 ? -6.078 12.466 -11.726 1.00 86.62 111 ILE A C 1
ATOM 864 O O . ILE A 1 111 ? -6.906 11.655 -11.300 1.00 86.62 111 ILE A O 1
ATOM 868 N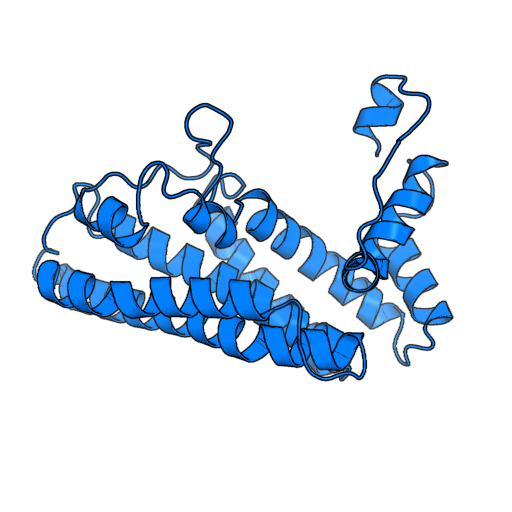 N . TYR A 1 112 ? -4.915 12.079 -12.254 1.00 89.69 112 TYR A N 1
ATOM 869 C CA . TYR A 1 112 ? -4.472 10.685 -12.330 1.00 89.69 112 TYR A CA 1
ATOM 870 C C . TYR A 1 112 ? -3.163 10.514 -11.545 1.00 89.69 112 TYR A C 1
ATOM 872 O O . TYR A 1 112 ? -2.090 10.731 -12.109 1.00 89.69 112 TYR A O 1
ATOM 880 N N . PRO A 1 113 ? -3.232 10.159 -10.249 1.00 93.00 113 PRO A N 1
ATOM 881 C CA . PRO A 1 113 ? -2.043 9.983 -9.414 1.00 93.00 113 PRO A CA 1
ATOM 882 C C . PRO A 1 113 ? -1.377 8.614 -9.616 1.00 93.00 113 PRO A C 1
ATOM 884 O O . PRO A 1 113 ? -0.261 8.401 -9.162 1.00 93.00 113 PRO A O 1
ATOM 887 N N . ALA A 1 114 ? -2.021 7.668 -10.301 1.00 94.81 114 ALA A N 1
ATOM 888 C CA . ALA A 1 114 ? -1.416 6.367 -10.547 1.00 94.81 114 ALA A CA 1
ATOM 889 C C . ALA A 1 114 ? -0.198 6.462 -11.488 1.00 94.81 114 ALA A C 1
ATOM 891 O O . ALA A 1 114 ? -0.262 7.167 -12.497 1.00 94.81 114 ALA A O 1
ATOM 892 N N . PRO A 1 115 ? 0.886 5.705 -11.224 1.00 95.62 115 PRO A N 1
ATOM 893 C CA . PRO A 1 115 ? 0.988 4.671 -10.191 1.00 95.62 115 PRO A CA 1
ATOM 894 C C . PRO A 1 115 ? 1.502 5.136 -8.814 1.00 95.62 115 PRO A C 1
ATOM 896 O O . PRO A 1 115 ? 1.343 4.394 -7.856 1.00 95.62 115 PRO A O 1
ATOM 899 N N . TRP A 1 116 ? 2.110 6.316 -8.681 1.00 96.94 116 TRP A N 1
ATOM 900 C CA . TRP A 1 116 ? 2.885 6.695 -7.481 1.00 96.94 116 TRP A CA 1
ATOM 901 C C . TRP A 1 116 ? 2.841 8.197 -7.164 1.00 96.94 116 TRP A C 1
ATOM 903 O O . TRP A 1 116 ? 3.851 8.808 -6.821 1.00 96.94 116 TRP A O 1
ATOM 913 N N . GLY A 1 117 ? 1.676 8.818 -7.312 1.00 96.75 117 GLY A N 1
ATOM 914 C CA . GLY A 1 117 ? 1.478 10.254 -7.101 1.00 96.75 117 GLY A CA 1
ATOM 915 C C . GLY A 1 117 ? 1.788 10.735 -5.681 1.00 96.75 117 GLY A C 1
ATOM 916 O O . GLY A 1 117 ? 2.102 11.907 -5.513 1.00 96.75 117 GLY A O 1
ATOM 917 N N . GLU A 1 118 ? 1.769 9.840 -4.688 1.00 97.50 118 GLU A N 1
ATOM 918 C CA . GLU A 1 118 ? 2.120 10.136 -3.287 1.00 97.50 118 GLU A CA 1
ATOM 919 C C . GLU A 1 118 ? 3.538 9.675 -2.905 1.00 97.50 118 GLU A C 1
ATOM 921 O O . GLU A 1 118 ? 3.900 9.711 -1.732 1.00 97.50 118 GLU A O 1
ATOM 926 N N . VAL A 1 119 ? 4.328 9.169 -3.860 1.00 98.12 119 VAL A N 1
ATOM 927 C CA . VAL A 1 119 ? 5.742 8.826 -3.639 1.00 98.12 119 VAL A CA 1
ATOM 928 C C . VAL A 1 119 ? 6.577 9.817 -4.425 1.00 98.12 119 VAL A C 1
ATOM 930 O O . VAL A 1 119 ? 6.606 9.745 -5.650 1.00 98.12 119 VAL A O 1
ATOM 933 N N . HIS A 1 120 ? 7.251 10.735 -3.745 1.00 97.69 120 HIS A N 1
ATOM 934 C CA . HIS A 1 120 ? 7.951 11.873 -4.341 1.00 97.69 120 HIS A CA 1
ATOM 935 C C . HIS A 1 120 ? 9.457 11.649 -4.509 1.00 97.69 120 HIS A C 1
ATOM 937 O O . HIS A 1 120 ? 10.103 12.398 -5.246 1.00 97.69 120 HIS A O 1
ATOM 943 N N . SER A 1 121 ? 10.030 10.626 -3.868 1.00 98.25 121 SER A N 1
ATOM 944 C CA . SER A 1 121 ? 11.453 10.298 -4.004 1.00 98.25 121 SER A CA 1
ATOM 945 C C . SER A 1 121 ? 11.758 8.800 -3.885 1.00 98.25 121 SER A C 1
ATOM 947 O O . SER A 1 121 ? 10.921 7.990 -3.480 1.00 98.25 121 SER A O 1
ATOM 949 N N . GLU A 1 122 ? 12.982 8.415 -4.249 1.00 97.75 122 GLU A N 1
ATOM 950 C CA . GLU A 1 122 ? 13.464 7.036 -4.101 1.00 97.75 122 GLU A CA 1
ATOM 951 C C . GLU A 1 122 ? 13.628 6.635 -2.628 1.00 97.75 122 GLU A C 1
ATOM 953 O O . GLU A 1 122 ? 13.408 5.474 -2.267 1.00 97.75 122 GLU A O 1
ATOM 958 N N . GLU A 1 123 ? 13.967 7.591 -1.760 1.00 98.19 123 GLU A N 1
ATOM 959 C CA . GLU A 1 123 ? 14.003 7.385 -0.313 1.00 98.19 123 GLU A CA 1
ATOM 960 C C . GLU A 1 123 ? 12.604 7.081 0.228 1.00 98.19 123 GLU A C 1
ATOM 962 O O . GLU A 1 123 ? 12.452 6.137 1.003 1.00 98.19 123 GLU A O 1
ATOM 967 N N . GLU A 1 124 ? 11.578 7.810 -0.225 1.00 98.38 124 GLU A N 1
ATOM 968 C CA . GLU A 1 124 ? 10.182 7.531 0.134 1.00 98.38 124 GLU A CA 1
ATOM 969 C C . GLU A 1 124 ? 9.723 6.164 -0.388 1.00 98.38 124 GLU A C 1
ATOM 971 O O . GLU A 1 124 ? 9.080 5.415 0.346 1.00 98.38 124 GLU A O 1
ATOM 976 N N . MET A 1 125 ? 10.112 5.777 -1.609 1.00 98.38 125 MET A N 1
ATOM 977 C CA . MET A 1 125 ? 9.832 4.435 -2.142 1.00 98.38 125 MET A CA 1
ATOM 978 C C . MET A 1 125 ? 10.491 3.336 -1.292 1.00 98.38 125 MET A C 1
ATOM 980 O O . MET A 1 125 ? 9.887 2.297 -1.011 1.00 98.38 125 MET A O 1
ATOM 984 N N . THR A 1 126 ? 11.732 3.561 -0.858 1.00 98.31 126 THR A N 1
ATOM 985 C CA . THR A 1 126 ? 12.473 2.622 -0.004 1.00 98.31 126 THR A CA 1
ATOM 986 C C . THR A 1 126 ? 11.832 2.512 1.378 1.00 98.31 126 THR A C 1
ATOM 988 O O . THR A 1 126 ? 11.632 1.399 1.876 1.00 98.31 126 THR A O 1
ATOM 991 N N . ALA A 1 127 ? 11.463 3.649 1.976 1.00 98.38 127 ALA A N 1
ATOM 992 C CA . ALA A 1 127 ? 10.750 3.704 3.247 1.00 98.38 127 ALA A CA 1
ATOM 993 C C . ALA A 1 127 ? 9.398 2.986 3.152 1.00 98.38 127 ALA A C 1
ATOM 995 O O . ALA A 1 127 ? 9.109 2.142 3.991 1.00 98.38 127 ALA A O 1
ATOM 996 N N . LEU A 1 128 ? 8.635 3.195 2.074 1.00 98.56 128 LEU A N 1
ATOM 997 C CA . LEU A 1 128 ? 7.352 2.528 1.842 1.00 98.56 128 LEU A CA 1
ATOM 998 C C . LEU A 1 128 ? 7.471 0.993 1.904 1.00 98.56 128 LEU A C 1
ATOM 1000 O O . LEU A 1 128 ? 6.665 0.312 2.549 1.00 98.56 128 LEU A O 1
ATOM 1004 N N . VAL A 1 129 ? 8.496 0.422 1.264 1.00 98.69 129 VAL A N 1
ATOM 1005 C CA . VAL A 1 129 ? 8.751 -1.030 1.303 1.00 98.69 129 VAL A CA 1
ATOM 1006 C C . VAL A 1 129 ? 9.216 -1.484 2.693 1.00 98.69 129 VAL A C 1
ATOM 1008 O O . VAL A 1 129 ? 8.756 -2.523 3.185 1.00 98.69 129 VAL A O 1
ATOM 1011 N N . GLY A 1 130 ? 10.095 -0.717 3.341 1.00 98.62 130 GLY A N 1
ATOM 1012 C CA . GLY A 1 130 ? 10.572 -1.000 4.698 1.00 98.62 130 GLY A CA 1
ATOM 1013 C C . GLY A 1 130 ? 9.442 -0.998 5.729 1.00 98.62 130 GLY A C 1
ATOM 1014 O O . GLY A 1 130 ? 9.244 -1.987 6.441 1.00 98.62 130 GLY A O 1
ATOM 1015 N N . ASP A 1 131 ? 8.642 0.062 5.741 1.00 98.69 131 ASP A N 1
ATOM 1016 C CA . ASP A 1 131 ? 7.547 0.280 6.683 1.00 98.69 131 ASP A CA 1
ATOM 1017 C C . ASP A 1 131 ? 6.401 -0.704 6.450 1.00 98.69 131 ASP A C 1
ATOM 1019 O O . ASP A 1 131 ? 5.864 -1.258 7.409 1.00 98.69 131 ASP A O 1
ATOM 1023 N N . SER A 1 132 ? 6.079 -1.040 5.193 1.00 98.75 132 SER A N 1
ATOM 1024 C CA . SER A 1 132 ? 5.098 -2.103 4.910 1.00 98.75 132 SER A CA 1
ATOM 1025 C C . SER A 1 132 ? 5.542 -3.471 5.452 1.00 98.75 132 SER A C 1
ATOM 1027 O O . SER A 1 132 ? 4.717 -4.270 5.906 1.00 98.75 132 SER A O 1
ATOM 1029 N N . SER A 1 133 ? 6.851 -3.738 5.473 1.00 98.69 133 SER A N 1
ATOM 1030 C CA . SER A 1 133 ? 7.418 -4.963 6.049 1.00 98.69 133 SER A CA 1
ATOM 1031 C C . SER A 1 133 ? 7.420 -4.931 7.580 1.00 98.69 133 SER A C 1
ATOM 1033 O O . SER A 1 133 ? 7.091 -5.940 8.213 1.00 98.69 133 SER A O 1
ATOM 1035 N N . ALA A 1 134 ? 7.713 -3.777 8.184 1.00 98.75 134 ALA A N 1
ATOM 1036 C CA . ALA A 1 134 ? 7.598 -3.569 9.627 1.00 98.75 134 ALA A CA 1
ATOM 1037 C C . ALA A 1 134 ? 6.141 -3.709 10.106 1.00 98.75 134 ALA A C 1
ATOM 1039 O O . ALA A 1 134 ? 5.875 -4.417 11.082 1.00 98.75 134 ALA A O 1
ATOM 1040 N N . ALA A 1 135 ? 5.184 -3.136 9.372 1.00 98.75 135 ALA A N 1
ATOM 1041 C CA . ALA A 1 135 ? 3.757 -3.302 9.629 1.00 98.75 135 ALA A CA 1
ATOM 1042 C C . ALA A 1 135 ? 3.346 -4.777 9.575 1.00 98.75 135 ALA A C 1
ATOM 1044 O O . ALA A 1 135 ? 2.614 -5.240 10.452 1.00 98.75 135 ALA A O 1
ATOM 1045 N N . LEU A 1 136 ? 3.842 -5.548 8.594 1.00 98.81 136 LEU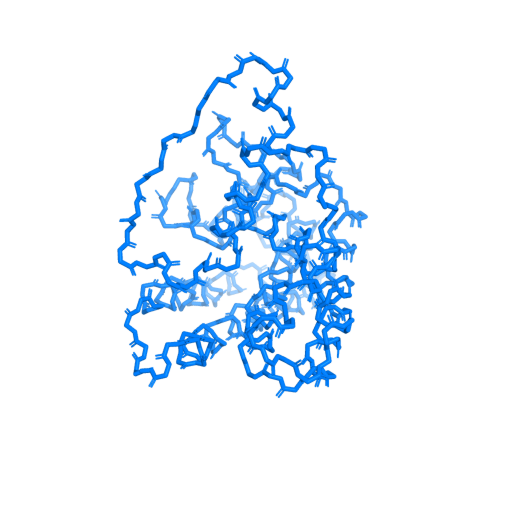 A N 1
ATOM 1046 C CA . LEU A 1 136 ? 3.516 -6.974 8.508 1.00 98.81 136 LEU A CA 1
ATOM 1047 C C . LEU A 1 136 ? 4.056 -7.738 9.718 1.00 98.81 136 LEU A C 1
ATOM 1049 O O . LEU A 1 136 ? 3.372 -8.622 10.235 1.00 98.81 136 LEU A O 1
ATOM 1053 N N . HIS A 1 137 ? 5.248 -7.387 10.204 1.00 98.69 137 HIS A N 1
ATOM 1054 C CA . HIS A 1 137 ? 5.792 -7.979 11.422 1.00 98.69 137 HIS A CA 1
ATOM 1055 C C . HIS A 1 137 ? 4.874 -7.731 12.630 1.00 98.69 137 HIS A C 1
ATOM 1057 O O . HIS A 1 137 ? 4.538 -8.678 13.343 1.00 98.69 137 HIS A O 1
ATOM 1063 N N . LEU A 1 138 ? 4.398 -6.496 12.818 1.00 98.75 138 LEU A N 1
ATOM 1064 C CA . LEU A 1 138 ? 3.450 -6.149 13.885 1.00 98.75 138 LEU A CA 1
ATOM 1065 C C . LEU A 1 138 ? 2.102 -6.868 13.714 1.00 98.75 138 LEU A C 1
ATOM 1067 O O . LEU A 1 138 ? 1.554 -7.390 14.684 1.00 98.75 138 LEU A O 1
ATOM 1071 N N . ALA A 1 139 ? 1.590 -6.971 12.485 1.00 98.62 139 ALA A N 1
ATOM 1072 C CA . ALA A 1 139 ? 0.346 -7.679 12.188 1.00 98.62 139 ALA A CA 1
ATOM 1073 C C . ALA A 1 139 ? 0.443 -9.184 12.493 1.00 98.62 139 ALA A C 1
ATOM 1075 O O . ALA A 1 139 ? -0.458 -9.770 13.097 1.00 98.62 139 ALA A O 1
ATOM 1076 N N . LEU A 1 140 ? 1.561 -9.816 12.125 1.00 98.62 140 LEU A N 1
ATOM 1077 C CA . LEU A 1 140 ? 1.838 -11.213 12.461 1.00 98.62 140 LEU A CA 1
ATOM 1078 C C . LEU A 1 140 ? 1.951 -11.404 13.969 1.00 98.62 140 LEU A C 1
ATOM 1080 O O . LEU A 1 140 ? 1.414 -12.377 14.500 1.00 98.62 140 LEU A O 1
ATOM 1084 N N . GLN A 1 141 ? 2.602 -10.464 14.660 1.00 98.25 141 GLN A N 1
ATOM 1085 C CA . GLN A 1 141 ? 2.628 -10.480 16.110 1.00 98.25 141 GLN A CA 1
ATOM 1086 C C . GLN A 1 141 ? 1.211 -10.394 16.658 1.00 98.25 141 GLN A C 1
ATOM 1088 O O . GLN A 1 141 ? 0.905 -11.261 17.464 1.00 98.25 141 GLN A O 1
ATOM 1093 N N . LEU A 1 142 ? 0.356 -9.456 16.215 1.00 97.56 142 LEU A N 1
ATOM 1094 C CA . LEU A 1 142 ? -1.051 -9.308 16.635 1.00 97.56 142 LEU A CA 1
ATOM 1095 C C . LEU A 1 142 ? -1.857 -10.603 16.505 1.00 97.56 142 LEU A C 1
ATOM 1097 O O . LEU A 1 142 ? -2.663 -10.899 17.391 1.00 97.56 142 LEU A O 1
ATOM 1101 N N . GLY A 1 143 ? -1.606 -11.384 15.453 1.00 97.50 143 GLY A N 1
ATOM 1102 C CA . GLY A 1 143 ? -2.209 -12.703 15.255 1.00 97.50 143 GLY A CA 1
ATOM 1103 C C . GLY A 1 143 ? -3.678 -12.671 14.826 1.00 97.50 143 GLY A C 1
ATOM 1104 O O . GLY A 1 143 ? -4.318 -13.719 14.792 1.00 97.50 143 GLY A O 1
ATOM 1105 N N . ASP A 1 144 ? -4.220 -11.495 14.501 1.00 97.56 144 ASP A N 1
ATOM 1106 C CA . ASP A 1 144 ? -5.586 -11.342 13.998 1.00 97.56 144 ASP A CA 1
ATOM 1107 C C . ASP A 1 144 ? -5.582 -11.359 12.457 1.00 97.56 144 ASP A C 1
ATOM 1109 O O . ASP A 1 144 ? -4.925 -10.510 11.839 1.00 97.56 144 ASP A O 1
ATOM 1113 N N . PRO A 1 145 ? -6.305 -12.293 11.807 1.00 97.94 145 PRO A N 1
ATOM 1114 C CA . PRO A 1 145 ? -6.328 -12.406 10.351 1.00 97.94 145 PRO A CA 1
ATOM 1115 C C . PRO A 1 145 ? -6.758 -11.130 9.625 1.00 97.94 145 PRO A C 1
ATOM 1117 O O . PRO A 1 145 ? -6.312 -10.909 8.500 1.00 97.94 145 PRO A O 1
ATOM 1120 N N . ARG A 1 146 ? -7.585 -10.275 10.246 1.00 96.88 146 ARG A N 1
ATOM 1121 C CA . ARG A 1 146 ? -8.032 -9.015 9.631 1.00 96.88 146 ARG A CA 1
ATOM 1122 C C . ARG A 1 146 ? -6.839 -8.132 9.287 1.00 96.88 146 ARG A C 1
ATOM 1124 O O . ARG A 1 146 ? -6.679 -7.731 8.142 1.00 96.88 146 ARG A O 1
ATOM 1131 N N . PHE A 1 147 ? -5.962 -7.912 10.259 1.00 98.12 147 PHE A N 1
ATOM 1132 C CA . PHE A 1 147 ? -4.832 -6.998 10.114 1.00 98.12 147 PHE A CA 1
ATOM 1133 C C . PHE A 1 147 ? -3.671 -7.638 9.351 1.00 98.12 147 PHE A C 1
ATOM 1135 O O . PHE A 1 147 ? -2.966 -6.952 8.614 1.00 98.12 147 PHE A O 1
ATOM 1142 N N . ILE A 1 148 ? -3.492 -8.960 9.461 1.00 98.81 148 ILE A N 1
ATOM 1143 C CA . ILE A 1 148 ? -2.483 -9.689 8.676 1.00 98.81 148 ILE A CA 1
ATOM 1144 C C . ILE A 1 148 ? -2.795 -9.593 7.184 1.00 98.81 148 ILE A C 1
ATOM 1146 O O . ILE A 1 148 ? -1.918 -9.237 6.396 1.00 98.81 148 ILE A O 1
ATOM 1150 N N . GLU A 1 149 ? -4.026 -9.918 6.784 1.00 98.69 149 GLU A N 1
ATOM 1151 C CA . GLU A 1 149 ? -4.382 -9.929 5.365 1.00 98.69 149 GLU A CA 1
ATOM 1152 C C . GLU A 1 149 ? -4.484 -8.509 4.795 1.00 98.69 149 GLU A C 1
ATOM 1154 O O . GLU A 1 149 ? -4.018 -8.286 3.681 1.00 98.69 149 GLU A O 1
ATOM 1159 N N . GLU A 1 150 ? -4.971 -7.528 5.566 1.00 98.38 150 GLU A N 1
ATOM 1160 C CA . GLU A 1 150 ? -4.917 -6.110 5.174 1.00 98.38 150 GLU A CA 1
ATOM 1161 C C . GLU A 1 150 ? -3.480 -5.665 4.883 1.00 98.38 150 GLU A C 1
ATOM 1163 O O . GLU A 1 150 ? -3.183 -5.109 3.825 1.00 98.38 150 GLU A O 1
ATOM 1168 N N . THR A 1 151 ? -2.556 -5.990 5.790 1.00 98.81 151 THR A N 1
ATOM 1169 C CA . THR A 1 151 ? -1.153 -5.606 5.631 1.00 98.81 151 THR A CA 1
ATOM 1170 C C . THR A 1 151 ? -0.503 -6.305 4.439 1.00 98.81 151 THR A C 1
ATOM 1172 O O . THR A 1 151 ? 0.284 -5.691 3.725 1.00 98.81 151 THR A O 1
ATOM 1175 N N . ARG A 1 152 ? -0.852 -7.570 4.165 1.00 98.88 152 ARG A N 1
ATOM 1176 C CA . ARG A 1 152 ? -0.366 -8.289 2.973 1.00 98.88 152 ARG A CA 1
ATOM 1177 C C . ARG A 1 152 ? -0.825 -7.637 1.674 1.00 98.88 152 ARG A C 1
ATOM 1179 O O . ARG A 1 152 ? -0.036 -7.599 0.729 1.00 98.88 152 ARG A O 1
ATOM 1186 N N . VAL A 1 153 ? -2.057 -7.124 1.621 1.00 98.81 153 VAL A N 1
ATOM 1187 C CA . VAL A 1 153 ? -2.548 -6.359 0.463 1.00 98.81 153 VAL A CA 1
ATOM 1188 C C . VAL A 1 153 ? -1.685 -5.115 0.257 1.00 98.81 153 VAL A C 1
ATOM 1190 O O . VAL A 1 153 ? -1.099 -4.951 -0.812 1.00 98.81 153 VAL A O 1
ATOM 1193 N N . VAL A 1 154 ? -1.545 -4.288 1.295 1.00 98.75 154 VAL A N 1
ATOM 1194 C CA . VAL A 1 154 ? -0.794 -3.023 1.223 1.00 98.75 154 VAL A CA 1
ATOM 1195 C C . VAL A 1 154 ? 0.687 -3.258 0.904 1.00 98.75 154 VAL A C 1
ATOM 1197 O O . VAL A 1 154 ? 1.244 -2.580 0.043 1.00 98.75 154 VAL A O 1
ATOM 1200 N N . GLN A 1 155 ? 1.321 -4.255 1.526 1.00 98.88 155 GLN A N 1
ATOM 1201 C CA . GLN A 1 155 ? 2.712 -4.615 1.242 1.00 98.88 155 GLN A CA 1
ATOM 1202 C C . GLN A 1 155 ? 2.895 -5.103 -0.200 1.00 98.88 155 GLN A C 1
ATOM 1204 O O . GLN A 1 155 ? 3.862 -4.714 -0.852 1.00 98.88 155 GLN A O 1
ATOM 1209 N N . GLY A 1 156 ? 1.976 -5.926 -0.717 1.00 98.88 156 GLY A N 1
ATOM 1210 C CA . GLY A 1 156 ? 2.043 -6.398 -2.103 1.00 98.88 156 GLY A CA 1
ATOM 1211 C C . GLY A 1 156 ? 1.995 -5.233 -3.095 1.00 98.88 156 GLY A C 1
ATOM 1212 O O . GLY A 1 156 ? 2.771 -5.184 -4.051 1.00 98.88 156 GLY A O 1
ATOM 1213 N N . TYR A 1 157 ? 1.151 -4.239 -2.812 1.00 98.81 157 TYR A N 1
ATOM 1214 C CA . TYR A 1 157 ? 1.093 -2.999 -3.580 1.00 98.81 157 TYR A CA 1
ATOM 1215 C C . TYR A 1 157 ? 2.383 -2.179 -3.479 1.00 98.81 157 TYR A C 1
ATOM 1217 O O . TYR A 1 157 ? 2.945 -1.844 -4.522 1.00 98.81 157 TYR A O 1
ATOM 1225 N N . ALA A 1 158 ? 2.909 -1.933 -2.277 1.00 98.81 158 ALA A N 1
ATOM 1226 C CA . ALA A 1 158 ? 4.177 -1.225 -2.079 1.00 98.81 158 ALA A CA 1
ATOM 1227 C C . ALA A 1 158 ? 5.349 -1.886 -2.831 1.00 98.81 158 ALA A C 1
ATOM 1229 O O . ALA A 1 158 ? 6.088 -1.219 -3.554 1.00 98.81 158 ALA A O 1
ATOM 1230 N N . GLN A 1 159 ? 5.481 -3.212 -2.727 1.00 98.81 159 GLN A N 1
ATOM 1231 C CA . GLN A 1 159 ? 6.517 -3.974 -3.429 1.00 98.81 159 GLN A CA 1
ATOM 1232 C C . GLN A 1 159 ? 6.367 -3.879 -4.951 1.00 98.81 159 GLN A C 1
ATOM 1234 O O . GLN A 1 159 ? 7.359 -3.697 -5.656 1.00 98.81 159 GLN A O 1
ATOM 1239 N N . SER A 1 160 ? 5.134 -3.952 -5.464 1.00 98.75 160 SER A N 1
ATOM 1240 C CA . SER A 1 160 ? 4.889 -3.797 -6.900 1.00 98.75 160 SER A CA 1
ATOM 1241 C C . SER A 1 160 ? 5.234 -2.386 -7.402 1.00 98.75 160 SER A C 1
ATOM 1243 O O . SER A 1 160 ? 5.794 -2.250 -8.485 1.00 98.75 160 SER A O 1
ATOM 1245 N N . LEU A 1 161 ? 4.996 -1.333 -6.613 1.00 98.62 161 LEU A N 1
ATOM 1246 C CA . LEU A 1 161 ? 5.397 0.029 -6.981 1.00 98.62 161 LEU A CA 1
ATOM 1247 C C . LEU A 1 161 ? 6.915 0.178 -7.057 1.00 98.62 161 LEU A C 1
ATOM 1249 O O . LEU A 1 161 ? 7.426 0.701 -8.048 1.00 98.62 161 LEU A O 1
ATOM 1253 N N . ALA A 1 162 ? 7.632 -0.338 -6.059 1.00 98.75 162 ALA A N 1
ATOM 1254 C CA . ALA A 1 162 ? 9.090 -0.297 -6.043 1.00 98.75 162 ALA A CA 1
ATOM 1255 C C . ALA A 1 162 ? 9.697 -1.061 -7.230 1.00 98.75 162 ALA A C 1
ATOM 1257 O O . ALA A 1 162 ? 10.575 -0.538 -7.917 1.00 98.75 162 ALA A O 1
ATOM 1258 N N . ALA A 1 163 ? 9.183 -2.259 -7.525 1.00 98.75 163 ALA A N 1
ATOM 1259 C CA . ALA A 1 163 ? 9.633 -3.059 -8.661 1.00 98.75 163 ALA A CA 1
ATOM 1260 C C . ALA A 1 163 ? 9.345 -2.375 -10.010 1.00 98.75 163 ALA A C 1
ATOM 1262 O O . ALA A 1 163 ? 10.202 -2.343 -10.894 1.00 98.75 163 ALA A O 1
ATOM 1263 N N . LEU A 1 164 ? 8.164 -1.767 -10.161 1.00 98.56 164 LEU A N 1
ATOM 1264 C CA . LEU A 1 164 ? 7.805 -1.009 -11.360 1.00 98.56 164 LEU A CA 1
ATOM 1265 C C . LEU A 1 164 ? 8.694 0.229 -11.545 1.00 98.56 164 LEU A C 1
ATOM 1267 O O . LEU A 1 164 ? 9.118 0.521 -12.665 1.00 98.56 164 LEU A O 1
ATOM 1271 N N . HIS A 1 165 ? 9.002 0.943 -10.462 1.00 98.50 165 HIS A N 1
ATOM 1272 C CA . HIS A 1 165 ? 9.912 2.083 -10.509 1.00 98.50 165 HIS A CA 1
ATOM 1273 C C . HIS A 1 165 ? 11.333 1.648 -10.893 1.00 98.50 165 HIS A C 1
ATOM 1275 O O . HIS A 1 165 ? 11.958 2.265 -11.754 1.00 98.50 165 HIS A O 1
ATOM 1281 N N . ALA A 1 166 ? 11.820 0.534 -10.341 1.00 98.44 166 ALA A N 1
ATOM 1282 C CA . ALA A 1 166 ? 13.110 -0.028 -10.724 1.00 98.44 166 ALA A CA 1
ATOM 1283 C C . ALA A 1 166 ? 13.153 -0.418 -12.215 1.00 98.44 166 ALA A C 1
ATOM 1285 O O . ALA A 1 166 ? 14.130 -0.108 -12.894 1.00 98.44 166 ALA A O 1
ATOM 1286 N N . LEU A 1 167 ? 12.086 -1.021 -12.757 1.00 98.50 167 LEU A N 1
ATOM 1287 C CA . LEU A 1 167 ? 11.968 -1.292 -14.198 1.00 98.50 167 LEU A CA 1
ATOM 1288 C C . LEU A 1 167 ? 12.032 -0.008 -15.031 1.00 98.50 167 LEU A C 1
ATOM 1290 O O . LEU A 1 167 ? 12.744 0.030 -16.034 1.00 98.50 167 LEU A O 1
ATOM 1294 N N . LYS A 1 168 ? 11.336 1.053 -14.603 1.00 97.56 168 LYS A N 1
ATOM 1295 C CA . LYS A 1 168 ? 11.400 2.368 -15.256 1.00 97.56 168 LYS A CA 1
ATOM 1296 C C . LYS A 1 168 ? 12.834 2.903 -15.303 1.00 97.56 168 LYS A C 1
ATOM 1298 O O . LYS A 1 168 ? 13.256 3.391 -16.345 1.00 97.56 168 LYS A O 1
ATOM 1303 N N . LEU A 1 169 ? 13.585 2.810 -14.206 1.00 97.50 169 LEU A N 1
ATOM 1304 C CA . LEU A 1 169 ? 14.972 3.288 -14.161 1.00 97.50 169 LEU A CA 1
ATOM 1305 C C . LEU A 1 169 ? 15.906 2.498 -15.092 1.00 97.50 169 LEU A C 1
ATOM 1307 O O . LEU A 1 169 ? 16.864 3.062 -15.612 1.00 97.50 169 LEU A O 1
ATOM 1311 N N . LEU A 1 170 ? 15.625 1.211 -15.323 1.00 97.56 170 LEU A N 1
ATOM 1312 C CA . LEU A 1 170 ? 16.392 0.358 -16.241 1.00 97.56 170 LEU A CA 1
ATOM 1313 C C . LEU A 1 170 ? 16.039 0.586 -17.725 1.00 97.56 170 LEU A C 1
ATOM 1315 O O . LEU A 1 170 ? 16.831 0.231 -18.596 1.00 97.56 170 LEU A O 1
ATOM 1319 N N . ALA A 1 171 ? 14.869 1.160 -18.023 1.00 94.94 171 ALA A N 1
ATOM 1320 C CA . ALA A 1 171 ? 14.419 1.492 -19.378 1.00 94.94 171 ALA A CA 1
ATOM 1321 C C . ALA A 1 171 ? 13.741 2.879 -19.419 1.00 94.94 171 ALA A C 1
ATOM 1323 O O . ALA A 1 171 ? 12.531 2.965 -19.647 1.00 94.94 171 ALA A O 1
ATOM 1324 N N . PRO A 1 172 ? 14.496 3.977 -19.210 1.00 93.38 172 PRO A N 1
ATOM 1325 C CA . PRO A 1 172 ? 13.923 5.322 -19.107 1.00 93.38 172 PRO A CA 1
ATOM 1326 C C . PRO A 1 172 ? 13.195 5.761 -20.386 1.00 93.38 172 PRO A C 1
ATOM 1328 O O . PRO A 1 172 ? 12.137 6.379 -20.303 1.00 93.38 172 PRO A O 1
ATOM 1331 N N . ASP A 1 173 ? 13.713 5.373 -21.554 1.00 94.50 173 ASP A N 1
ATOM 1332 C CA . ASP A 1 173 ? 13.122 5.664 -22.868 1.00 94.50 173 ASP A CA 1
ATOM 1333 C C . ASP A 1 173 ? 12.199 4.533 -23.376 1.00 94.50 173 ASP A C 1
ATOM 1335 O O . ASP A 1 173 ? 11.710 4.571 -24.508 1.00 94.50 173 ASP A O 1
ATOM 1339 N N . GLY A 1 174 ? 11.951 3.512 -22.546 1.00 94.44 174 GLY A N 1
ATOM 1340 C CA . GLY A 1 174 ? 11.236 2.297 -22.929 1.00 94.44 174 GLY A CA 1
ATOM 1341 C C . GLY A 1 174 ? 12.046 1.374 -23.847 1.00 94.44 174 GLY A C 1
ATOM 1342 O O . GLY A 1 174 ? 13.273 1.420 -23.901 1.00 94.44 174 GLY A O 1
ATOM 1343 N N . GLY A 1 175 ? 11.344 0.508 -24.579 1.00 94.06 175 GLY A N 1
ATOM 1344 C CA . GLY A 1 175 ? 11.948 -0.465 -25.489 1.00 94.06 175 GLY A CA 1
ATOM 1345 C C . GLY A 1 175 ? 12.627 -1.641 -24.780 1.00 94.06 175 GLY A C 1
ATOM 1346 O O . GLY A 1 175 ? 12.311 -1.975 -23.641 1.00 94.06 175 GLY A O 1
ATOM 1347 N N . ALA A 1 176 ? 13.526 -2.316 -25.496 1.00 94.94 176 ALA A N 1
ATOM 1348 C CA . ALA A 1 176 ? 14.242 -3.467 -24.961 1.00 94.94 176 ALA A CA 1
ATOM 1349 C C . ALA A 1 176 ? 15.351 -3.045 -23.988 1.00 94.94 176 ALA A C 1
ATOM 1351 O O . ALA A 1 176 ? 16.109 -2.113 -24.263 1.00 94.94 176 ALA A O 1
ATOM 1352 N N . PHE A 1 177 ? 15.494 -3.785 -22.890 1.00 95.38 177 PHE A N 1
ATOM 1353 C CA . PHE A 1 177 ? 16.569 -3.591 -21.926 1.00 95.38 177 PHE A CA 1
ATOM 1354 C C . PHE A 1 177 ? 17.926 -3.904 -22.563 1.00 95.38 177 PHE A C 1
ATOM 1356 O O . PHE A 1 177 ? 18.110 -4.896 -23.291 1.00 95.38 177 PHE A O 1
ATOM 1363 N N . VAL A 1 178 ? 18.917 -3.073 -22.237 1.00 94.75 178 VAL A N 1
ATOM 1364 C CA . VAL A 1 178 ? 20.303 -3.310 -22.643 1.00 94.75 178 VAL A CA 1
ATOM 1365 C C . VAL A 1 178 ? 20.804 -4.637 -22.054 1.00 94.75 178 VAL A C 1
ATOM 1367 O O . VAL A 1 178 ? 20.431 -4.979 -20.930 1.00 94.75 178 VAL A O 1
ATOM 1370 N N . PRO A 1 179 ? 21.664 -5.403 -22.758 1.00 94.25 179 PRO A N 1
ATOM 1371 C CA . PRO A 1 179 ? 22.059 -6.746 -22.321 1.00 94.25 179 PRO A CA 1
ATOM 1372 C C . PRO A 1 179 ? 22.578 -6.842 -20.879 1.00 94.25 179 PRO A C 1
ATOM 1374 O O . PRO A 1 179 ? 22.314 -7.837 -20.211 1.00 94.25 179 PRO A O 1
ATOM 1377 N N . GLY A 1 180 ? 23.273 -5.809 -20.387 1.00 94.94 180 GLY A N 1
ATOM 1378 C CA . GLY A 1 180 ? 23.794 -5.761 -19.015 1.00 94.94 180 GLY A CA 1
ATOM 1379 C C . GLY A 1 180 ? 22.722 -5.637 -17.925 1.00 94.94 180 GLY A C 1
ATOM 1380 O O . GLY A 1 180 ? 22.952 -6.082 -16.804 1.00 94.94 180 GLY A O 1
ATOM 1381 N N . ASP A 1 181 ? 21.545 -5.099 -18.249 1.00 95.88 181 ASP A N 1
ATOM 1382 C CA . ASP A 1 181 ? 20.461 -4.865 -17.289 1.00 95.88 181 ASP A CA 1
ATOM 1383 C C . ASP A 1 181 ? 19.356 -5.926 -17.344 1.00 95.88 181 ASP A C 1
ATOM 1385 O O . ASP A 1 181 ? 18.527 -5.990 -16.438 1.00 95.88 181 ASP A O 1
ATOM 1389 N N . ARG A 1 182 ? 19.360 -6.819 -18.345 1.00 96.19 182 ARG A N 1
ATOM 1390 C CA . ARG A 1 182 ? 18.312 -7.843 -18.530 1.00 96.19 182 ARG A CA 1
ATOM 1391 C C . ARG A 1 182 ? 18.108 -8.744 -17.314 1.00 96.19 182 ARG A C 1
ATOM 1393 O O . ARG A 1 182 ? 16.969 -9.046 -16.980 1.00 96.19 182 ARG A O 1
ATOM 1400 N N . SER A 1 183 ? 19.182 -9.147 -16.628 1.00 97.25 183 SER A N 1
ATOM 1401 C CA . SER A 1 183 ? 19.066 -9.967 -15.409 1.00 97.25 183 SER A CA 1
ATOM 1402 C C . SER A 1 183 ? 18.356 -9.206 -14.289 1.00 97.25 183 SER A C 1
ATOM 1404 O O . SER A 1 183 ? 17.435 -9.729 -13.671 1.00 97.25 183 SER A O 1
ATOM 1406 N N . ARG A 1 184 ? 18.736 -7.940 -14.074 1.00 97.75 184 ARG A N 1
ATOM 1407 C CA . ARG A 1 184 ? 18.118 -7.072 -13.063 1.00 97.75 184 ARG A CA 1
ATOM 1408 C C . ARG A 1 184 ? 16.659 -6.790 -13.414 1.00 97.75 184 ARG A C 1
ATOM 1410 O O . ARG A 1 184 ? 15.800 -6.870 -12.546 1.00 97.75 184 ARG A O 1
ATOM 1417 N N . ALA A 1 185 ? 16.362 -6.518 -14.683 1.00 97.94 185 ALA A N 1
ATOM 1418 C CA . ALA A 1 185 ? 14.997 -6.314 -15.157 1.00 97.94 185 ALA A CA 1
ATOM 1419 C C . ALA A 1 185 ? 14.131 -7.571 -14.964 1.00 97.94 185 ALA A C 1
ATOM 1421 O O . ALA A 1 185 ? 13.006 -7.465 -14.483 1.00 97.94 185 ALA A O 1
ATOM 1422 N N . ALA A 1 186 ? 14.661 -8.765 -15.254 1.00 98.19 186 ALA A N 1
ATOM 1423 C CA . ALA A 1 186 ? 13.962 -10.025 -15.004 1.00 98.19 186 ALA A CA 1
ATOM 1424 C C . ALA A 1 186 ? 13.610 -10.204 -13.517 1.00 98.19 186 ALA A C 1
ATOM 1426 O O . ALA A 1 186 ? 12.473 -10.549 -13.194 1.00 98.19 186 ALA A O 1
ATOM 1427 N N . GLU A 1 187 ? 14.546 -9.911 -12.610 1.00 98.44 187 GLU A N 1
ATOM 1428 C CA . GLU A 1 187 ? 14.295 -9.931 -11.162 1.00 98.44 187 GLU A CA 1
ATOM 1429 C C . GLU A 1 187 ? 13.182 -8.952 -10.759 1.00 98.44 187 GLU A C 1
ATOM 1431 O O . GLU A 1 187 ? 12.313 -9.305 -9.959 1.00 98.44 187 GLU A O 1
ATOM 1436 N N . GLN A 1 188 ? 13.157 -7.750 -11.344 1.00 98.69 188 GLN A N 1
ATOM 1437 C CA . GLN A 1 188 ? 12.112 -6.768 -11.046 1.00 98.69 188 GLN A CA 1
ATOM 1438 C C . GLN A 1 188 ? 10.741 -7.165 -11.608 1.00 98.69 188 GLN A C 1
ATOM 1440 O O . GLN A 1 188 ? 9.740 -6.962 -10.927 1.00 98.69 188 GLN A O 1
ATOM 1445 N N . PHE A 1 189 ? 10.653 -7.793 -12.785 1.00 98.62 189 PHE A N 1
ATOM 1446 C CA . PHE A 1 189 ? 9.376 -8.346 -13.261 1.00 98.62 189 PHE A CA 1
ATOM 1447 C C . PHE A 1 189 ? 8.840 -9.438 -12.330 1.00 98.62 189 PHE A C 1
ATOM 1449 O O . PHE A 1 189 ? 7.644 -9.454 -12.033 1.00 98.62 189 PHE A O 1
ATOM 1456 N N . VAL A 1 190 ? 9.717 -10.311 -11.821 1.00 98.62 190 VAL A N 1
ATOM 1457 C CA . VAL A 1 190 ? 9.340 -11.336 -10.836 1.00 98.62 190 VAL A CA 1
ATOM 1458 C C . VAL A 1 190 ? 8.850 -10.692 -9.537 1.00 98.62 190 VAL A C 1
ATOM 1460 O O . VAL A 1 190 ? 7.814 -11.098 -9.011 1.00 98.62 190 VAL A O 1
ATOM 1463 N N . ALA A 1 191 ? 9.550 -9.673 -9.030 1.00 98.69 191 ALA A N 1
ATOM 1464 C CA . ALA A 1 191 ? 9.140 -8.946 -7.828 1.00 98.69 191 ALA A CA 1
ATOM 1465 C C . ALA A 1 191 ? 7.798 -8.216 -8.020 1.00 98.69 191 ALA A C 1
ATOM 1467 O O . ALA A 1 191 ? 6.933 -8.264 -7.142 1.00 98.69 191 ALA A O 1
ATOM 1468 N N . TYR A 1 192 ? 7.598 -7.599 -9.187 1.00 98.75 192 TYR A N 1
ATOM 1469 C CA . TYR A 1 192 ? 6.351 -6.942 -9.567 1.00 98.75 192 TYR A CA 1
ATOM 1470 C C . TYR A 1 192 ? 5.176 -7.927 -9.575 1.00 98.75 192 TYR A C 1
ATOM 1472 O O . TYR A 1 192 ? 4.164 -7.696 -8.907 1.00 98.75 192 TYR A O 1
ATOM 1480 N N . GLU A 1 193 ? 5.332 -9.064 -10.262 1.00 98.75 193 GLU A N 1
ATOM 1481 C CA . GLU A 1 193 ? 4.321 -10.123 -10.298 1.00 98.75 193 GLU A CA 1
ATOM 1482 C C . GLU A 1 193 ? 4.027 -10.673 -8.897 1.00 98.75 193 GLU A C 1
ATOM 1484 O O . GLU A 1 193 ? 2.863 -10.857 -8.532 1.00 98.75 193 GLU A O 1
ATOM 1489 N N . ALA A 1 194 ? 5.067 -10.919 -8.094 1.00 98.81 194 ALA A N 1
ATOM 1490 C CA . ALA A 1 194 ? 4.929 -11.451 -6.743 1.00 98.81 194 ALA A CA 1
ATOM 1491 C C . ALA A 1 194 ? 4.113 -10.517 -5.836 1.00 98.81 194 ALA A C 1
ATOM 1493 O O . ALA A 1 194 ? 3.211 -10.991 -5.140 1.00 98.81 194 ALA A O 1
ATOM 1494 N N . GLY A 1 195 ? 4.368 -9.205 -5.890 1.00 98.75 195 GLY A N 1
ATOM 1495 C CA . GLY A 1 195 ? 3.610 -8.206 -5.133 1.00 98.75 195 GLY A CA 1
ATOM 1496 C C . GLY A 1 195 ? 2.125 -8.182 -5.513 1.00 98.75 195 GLY A C 1
ATOM 1497 O O . GLY A 1 195 ? 1.254 -8.259 -4.639 1.00 98.75 195 GLY A O 1
ATOM 1498 N N . LEU A 1 196 ? 1.818 -8.176 -6.817 1.00 98.75 196 LEU A N 1
ATOM 1499 C CA . LEU A 1 196 ? 0.433 -8.227 -7.304 1.00 98.75 196 LEU A CA 1
ATOM 1500 C C . LEU A 1 196 ? -0.268 -9.531 -6.904 1.00 98.75 196 LEU A C 1
ATOM 1502 O O . LEU A 1 196 ? -1.398 -9.503 -6.409 1.00 98.75 196 LEU A O 1
ATOM 1506 N N . ARG A 1 197 ? 0.407 -10.679 -7.053 1.00 98.81 197 ARG A N 1
ATOM 1507 C CA . ARG A 1 197 ? -0.134 -11.982 -6.640 1.00 98.81 197 ARG A CA 1
ATOM 1508 C C . ARG A 1 197 ? -0.394 -12.024 -5.142 1.00 98.81 197 ARG A C 1
ATOM 1510 O O . ARG A 1 197 ? -1.440 -12.534 -4.742 1.00 98.81 197 ARG A O 1
ATOM 1517 N N . GLN A 1 198 ? 0.504 -11.494 -4.313 1.00 98.81 198 GLN A N 1
ATOM 1518 C CA . GLN A 1 198 ? 0.294 -11.431 -2.868 1.00 98.81 198 GLN A CA 1
ATOM 1519 C C . GLN A 1 198 ? -1.006 -10.692 -2.540 1.00 98.81 198 GLN A C 1
ATOM 1521 O O . GLN A 1 198 ? -1.843 -11.231 -1.809 1.00 98.81 198 GLN A O 1
ATOM 1526 N N . ALA A 1 199 ? -1.203 -9.506 -3.118 1.00 98.75 199 ALA A N 1
ATOM 1527 C CA . ALA A 1 199 ? -2.414 -8.726 -2.902 1.00 98.75 199 ALA A CA 1
ATOM 1528 C C . ALA A 1 199 ? -3.670 -9.451 -3.414 1.00 98.75 199 ALA A C 1
ATOM 1530 O O . ALA A 1 199 ? -4.658 -9.540 -2.683 1.00 98.75 199 ALA A O 1
ATOM 1531 N N . ALA A 1 200 ? -3.614 -10.058 -4.605 1.00 98.69 200 ALA A N 1
ATOM 1532 C CA . ALA A 1 200 ? -4.727 -10.815 -5.182 1.00 98.69 200 ALA A CA 1
ATOM 1533 C C . ALA A 1 200 ? -5.163 -11.987 -4.287 1.00 98.69 200 ALA A C 1
ATOM 1535 O O . ALA A 1 200 ? -6.355 -12.225 -4.102 1.00 98.69 200 ALA A O 1
ATOM 1536 N N . HIS A 1 201 ? -4.210 -12.683 -3.662 1.00 98.56 201 HIS A N 1
ATOM 1537 C CA . HIS A 1 201 ? -4.518 -13.762 -2.721 1.00 98.56 201 HIS A CA 1
ATOM 1538 C C . HIS A 1 201 ? -4.993 -13.242 -1.356 1.00 98.56 201 HIS A C 1
ATOM 1540 O O . HIS A 1 201 ? -5.758 -13.922 -0.667 1.00 98.56 201 HIS A O 1
ATOM 1546 N N . ALA A 1 202 ? -4.496 -12.091 -0.902 1.00 98.69 202 ALA A N 1
ATOM 1547 C CA . ALA A 1 202 ? -4.822 -11.533 0.410 1.00 98.69 202 ALA A CA 1
ATOM 1548 C C . ALA A 1 202 ? -6.210 -10.871 0.438 1.00 98.69 202 ALA A C 1
ATOM 1550 O O . ALA A 1 202 ? -6.951 -11.084 1.393 1.00 98.69 202 ALA A O 1
ATOM 1551 N N . LEU A 1 203 ? -6.618 -10.170 -0.624 1.00 98.12 203 LEU A N 1
ATOM 1552 C CA . LEU A 1 203 ? -7.905 -9.463 -0.719 1.00 98.12 203 LEU A CA 1
ATOM 1553 C C . LEU A 1 203 ? -9.138 -10.301 -0.304 1.00 98.12 203 LEU A C 1
ATOM 1555 O O . LEU A 1 203 ? -9.831 -9.907 0.637 1.00 98.12 203 LEU A O 1
ATOM 1559 N N . PRO A 1 204 ? -9.426 -11.469 -0.915 1.00 98.00 204 PRO A N 1
ATOM 1560 C CA . PRO A 1 204 ? -10.597 -12.266 -0.541 1.00 98.00 204 PRO A CA 1
ATOM 1561 C C . PRO A 1 204 ? -10.484 -12.879 0.864 1.00 98.00 204 PRO A C 1
ATOM 1563 O O . PRO A 1 204 ? -11.501 -13.187 1.494 1.00 98.00 204 PRO A O 1
ATOM 1566 N N . ARG A 1 205 ? -9.260 -13.075 1.377 1.00 98.44 205 ARG A N 1
ATOM 1567 C CA . ARG A 1 205 ? -9.023 -13.551 2.751 1.00 98.44 205 ARG A CA 1
ATOM 1568 C C . ARG A 1 205 ? -9.263 -12.444 3.769 1.00 98.44 205 ARG A C 1
ATOM 1570 O O . ARG A 1 205 ? -9.905 -12.705 4.784 1.00 98.44 205 ARG A O 1
ATOM 1577 N N . TRP A 1 206 ? -8.825 -11.228 3.461 1.00 97.94 206 TRP A N 1
ATOM 1578 C CA . TRP A 1 206 ? -9.106 -10.030 4.239 1.00 97.94 206 TRP A CA 1
ATOM 1579 C C . TRP A 1 206 ? -10.610 -9.777 4.340 1.00 97.94 206 TRP A C 1
ATOM 1581 O O . TRP A 1 206 ? -11.142 -9.691 5.445 1.00 97.94 206 TRP A O 1
ATOM 1591 N N . GLU A 1 207 ? -11.326 -9.762 3.213 1.00 96.38 207 GLU A N 1
ATOM 1592 C CA . GLU A 1 207 ? -12.774 -9.535 3.215 1.00 96.38 207 GLU A CA 1
ATOM 1593 C C . GLU A 1 207 ? -13.511 -10.574 4.073 1.00 96.38 207 GLU A C 1
ATOM 1595 O O . GLU A 1 207 ? -14.370 -10.228 4.889 1.00 96.38 207 GLU A O 1
ATOM 1600 N N . ARG A 1 208 ? -13.138 -11.852 3.945 1.00 96.75 208 ARG A N 1
ATOM 1601 C CA . ARG A 1 208 ? -13.690 -12.927 4.775 1.00 96.75 208 ARG A CA 1
ATOM 1602 C C . ARG A 1 208 ? -13.370 -12.730 6.256 1.00 96.75 208 ARG A C 1
ATOM 1604 O O . ARG A 1 208 ? -14.245 -12.957 7.088 1.00 96.75 208 ARG A O 1
ATOM 1611 N N . ALA A 1 209 ? -12.148 -12.319 6.590 1.00 96.25 209 ALA A N 1
ATOM 1612 C CA . ALA A 1 209 ? -11.738 -12.069 7.970 1.00 96.25 209 ALA A CA 1
ATOM 1613 C C . ALA A 1 209 ? -12.517 -10.904 8.602 1.00 96.25 209 ALA A C 1
ATOM 1615 O O . ALA A 1 209 ? -12.858 -10.966 9.781 1.00 96.25 209 ALA A O 1
ATOM 1616 N N . VAL A 1 210 ? -12.826 -9.862 7.826 1.00 94.62 210 VAL A N 1
ATOM 1617 C CA . VAL A 1 210 ? -13.581 -8.693 8.301 1.00 94.62 210 VAL A CA 1
ATOM 1618 C C . VAL A 1 210 ? -15.077 -8.989 8.414 1.00 94.62 210 VAL A C 1
ATOM 1620 O O . VAL A 1 210 ? -15.713 -8.594 9.389 1.00 94.62 210 VAL A O 1
ATOM 1623 N N . THR A 1 211 ? -15.657 -9.677 7.429 1.00 93.81 211 THR A N 1
ATOM 1624 C CA . THR A 1 211 ? -17.118 -9.846 7.321 1.00 93.81 211 THR A CA 1
ATOM 1625 C C . THR A 1 211 ? -17.646 -11.144 7.931 1.00 93.81 211 THR A C 1
ATOM 1627 O O . THR A 1 211 ? -18.845 -11.251 8.196 1.00 93.81 211 THR A O 1
ATOM 1630 N N . GLY A 1 212 ? -16.790 -12.157 8.100 1.00 94.06 212 GLY A N 1
ATOM 1631 C CA . GLY A 1 212 ? -17.196 -13.522 8.444 1.00 94.06 212 GLY A CA 1
ATOM 1632 C C . GLY A 1 212 ? -17.981 -14.241 7.336 1.00 94.06 212 GLY A C 1
ATOM 1633 O O . GLY A 1 212 ? -18.561 -15.298 7.587 1.00 94.06 212 GLY A O 1
ATOM 1634 N N . ARG A 1 213 ? -18.036 -13.683 6.119 1.00 92.44 213 ARG A N 1
ATOM 1635 C CA . ARG A 1 213 ? -18.833 -14.180 4.985 1.00 92.44 213 ARG A CA 1
ATOM 1636 C C . ARG A 1 213 ? -17.937 -14.552 3.795 1.00 92.44 213 ARG A C 1
ATOM 1638 O O . ARG A 1 213 ? -16.764 -14.177 3.770 1.00 92.44 213 ARG A O 1
ATOM 1645 N N . PRO A 1 214 ? -18.439 -15.327 2.815 1.00 92.94 214 PRO A N 1
ATOM 1646 C CA . PRO A 1 214 ? -17.757 -15.475 1.532 1.00 92.94 214 PRO A CA 1
ATOM 1647 C C . PRO A 1 214 ? -17.486 -14.100 0.888 1.00 92.94 214 PRO A C 1
ATOM 1649 O O . PRO A 1 214 ? -18.337 -13.223 1.013 1.00 92.94 214 PRO A O 1
ATOM 1652 N N . PRO A 1 215 ? -16.330 -13.909 0.226 1.00 90.75 215 PRO A N 1
ATOM 1653 C CA . PRO A 1 215 ? -15.972 -12.635 -0.388 1.00 90.75 215 PRO A CA 1
ATOM 1654 C C . PRO A 1 215 ? -16.869 -12.318 -1.591 1.00 90.75 215 PRO A C 1
ATOM 1656 O O . PRO A 1 215 ? -17.120 -13.187 -2.427 1.00 90.75 215 PRO A O 1
ATOM 1659 N N . GLU A 1 216 ? -17.317 -11.071 -1.677 1.00 90.31 216 GLU A N 1
ATOM 1660 C CA . GLU A 1 216 ? -18.195 -10.528 -2.718 1.00 90.31 216 GLU A CA 1
ATOM 1661 C C . GLU A 1 216 ? -17.621 -9.227 -3.303 1.00 90.31 216 GLU A C 1
ATOM 1663 O O . GLU A 1 216 ? -17.666 -9.002 -4.512 1.00 90.31 216 GLU A O 1
ATOM 1668 N N . PHE A 1 217 ? -17.036 -8.366 -2.468 1.00 90.56 217 PHE A N 1
ATOM 1669 C CA . PHE A 1 217 ? -16.640 -7.009 -2.850 1.00 90.56 217 PHE A CA 1
ATOM 1670 C C . PHE A 1 217 ? -15.235 -6.903 -3.439 1.00 90.56 217 PHE A C 1
ATOM 1672 O O . PHE A 1 217 ? -14.918 -5.899 -4.082 1.00 90.56 217 PHE A O 1
ATOM 1679 N N . THR A 1 218 ? -14.390 -7.909 -3.223 1.00 94.31 218 THR A N 1
ATOM 1680 C CA . THR A 1 218 ? -13.002 -7.922 -3.704 1.00 94.31 218 THR A CA 1
ATOM 1681 C C . THR A 1 218 ? -12.823 -8.539 -5.091 1.00 94.31 218 THR A C 1
ATOM 1683 O O . THR A 1 218 ? -11.745 -8.392 -5.663 1.00 94.31 218 THR A O 1
ATOM 1686 N N . ALA A 1 219 ? -13.860 -9.160 -5.667 1.00 93.62 219 ALA A N 1
ATOM 1687 C CA . ALA A 1 219 ? -13.780 -9.869 -6.949 1.00 93.62 219 ALA A CA 1
ATOM 1688 C C . ALA A 1 219 ? -13.253 -8.985 -8.092 1.00 93.62 219 ALA A C 1
ATOM 1690 O O . ALA A 1 219 ? -12.282 -9.350 -8.749 1.00 93.62 219 ALA A O 1
ATOM 1691 N N . ASP A 1 220 ? -13.809 -7.782 -8.265 1.00 93.94 220 ASP A N 1
ATOM 1692 C CA . ASP A 1 220 ? -13.353 -6.845 -9.303 1.00 93.94 220 ASP A CA 1
ATOM 1693 C C . ASP A 1 220 ? -11.899 -6.400 -9.083 1.00 93.94 220 ASP A C 1
ATOM 1695 O O . ASP A 1 220 ? -11.181 -6.046 -10.019 1.00 93.94 220 ASP A O 1
ATOM 1699 N N . SER A 1 221 ? -11.464 -6.312 -7.822 1.00 95.50 221 SER A N 1
ATOM 1700 C CA . SER A 1 221 ? -10.088 -5.926 -7.489 1.00 95.50 221 SER A CA 1
ATOM 1701 C C . SER A 1 221 ? -9.124 -7.054 -7.817 1.00 95.50 221 SER A C 1
ATOM 1703 O O . SER A 1 221 ? -8.080 -6.787 -8.394 1.00 95.50 221 SER A O 1
ATOM 1705 N N . VAL A 1 222 ? -9.499 -8.303 -7.537 1.00 97.81 222 VAL A N 1
ATOM 1706 C CA . VAL A 1 222 ? -8.726 -9.482 -7.946 1.00 97.81 222 VAL A CA 1
ATOM 1707 C C . VAL A 1 222 ? -8.651 -9.580 -9.470 1.00 97.81 222 VAL A C 1
ATOM 1709 O O . VAL A 1 222 ? -7.554 -9.730 -9.994 1.00 97.81 222 VAL A O 1
ATOM 1712 N N . ALA A 1 223 ? -9.766 -9.387 -10.182 1.00 97.50 223 ALA A N 1
ATOM 1713 C CA . ALA A 1 223 ? -9.788 -9.405 -11.646 1.00 97.50 223 ALA A CA 1
ATOM 1714 C C . ALA A 1 223 ? -8.829 -8.368 -12.258 1.00 97.50 223 ALA A C 1
ATOM 1716 O O . ALA A 1 223 ? -8.058 -8.699 -13.152 1.00 97.50 223 ALA A O 1
ATOM 1717 N N . LEU A 1 224 ? -8.803 -7.141 -11.719 1.00 97.12 224 LEU A N 1
ATOM 1718 C CA . LEU A 1 224 ? -7.832 -6.124 -12.135 1.00 97.12 224 LEU A CA 1
ATOM 1719 C C . LEU A 1 224 ? -6.383 -6.586 -11.917 1.00 97.12 224 LEU A C 1
ATOM 1721 O O . LEU A 1 224 ? -5.531 -6.374 -12.774 1.00 97.12 224 LEU A O 1
ATOM 1725 N N . LEU A 1 225 ? -6.078 -7.188 -10.766 1.00 98.25 225 LEU A N 1
ATOM 1726 C CA . LEU A 1 225 ? -4.726 -7.677 -10.490 1.00 98.25 225 LEU A CA 1
ATOM 1727 C C . LEU A 1 225 ? -4.340 -8.809 -11.442 1.00 98.25 225 LEU A C 1
ATOM 1729 O O . LEU A 1 225 ? -3.213 -8.818 -11.929 1.00 98.25 225 LEU A O 1
ATOM 1733 N N . ASP A 1 226 ? -5.268 -9.714 -11.747 1.00 98.06 226 ASP A N 1
ATOM 1734 C CA . ASP A 1 226 ? -5.056 -10.792 -12.712 1.00 98.06 226 ASP A CA 1
ATOM 1735 C C . ASP A 1 226 ? -4.820 -10.251 -14.132 1.00 98.06 226 ASP A C 1
ATOM 1737 O O . ASP A 1 226 ? -3.945 -10.758 -14.835 1.00 98.06 226 ASP A O 1
ATOM 1741 N N . GLU A 1 227 ? -5.522 -9.188 -14.541 1.00 96.94 227 GLU A N 1
ATOM 1742 C CA . GLU A 1 227 ? -5.271 -8.480 -15.806 1.00 96.94 227 GLU A CA 1
ATOM 1743 C C . GLU A 1 227 ? -3.864 -7.866 -15.844 1.00 96.94 227 GLU A C 1
ATOM 1745 O O . GLU A 1 227 ? -3.125 -8.059 -16.815 1.00 96.94 227 GLU A O 1
ATOM 1750 N N . LEU A 1 228 ? -3.459 -7.176 -14.772 1.00 97.19 228 LEU A N 1
ATOM 1751 C CA . LEU A 1 228 ? -2.115 -6.602 -14.658 1.00 97.19 228 LEU A CA 1
ATOM 1752 C C . LEU A 1 228 ? -1.033 -7.691 -14.684 1.00 97.19 228 LEU A C 1
ATOM 1754 O O . LEU A 1 228 ? -0.028 -7.528 -15.372 1.00 97.19 228 LEU A O 1
ATOM 1758 N N . ILE A 1 229 ? -1.253 -8.816 -13.995 1.00 98.38 229 ILE A N 1
ATOM 1759 C CA . ILE A 1 229 ? -0.355 -9.981 -14.003 1.00 98.38 229 ILE A CA 1
ATOM 1760 C C . ILE A 1 229 ? -0.267 -10.591 -15.407 1.00 98.38 229 ILE A C 1
ATOM 1762 O O . ILE A 1 229 ? 0.827 -10.908 -15.880 1.00 98.38 229 ILE A O 1
ATOM 1766 N N . ALA A 1 230 ? -1.396 -10.743 -16.102 1.00 97.31 230 ALA A N 1
ATOM 1767 C CA . ALA A 1 230 ? -1.429 -11.295 -17.454 1.00 97.31 230 ALA A CA 1
ATOM 1768 C C . ALA A 1 230 ? -0.648 -10.427 -18.459 1.00 97.31 230 ALA A C 1
ATOM 1770 O O . ALA A 1 230 ? -0.036 -10.968 -19.383 1.00 97.31 230 AL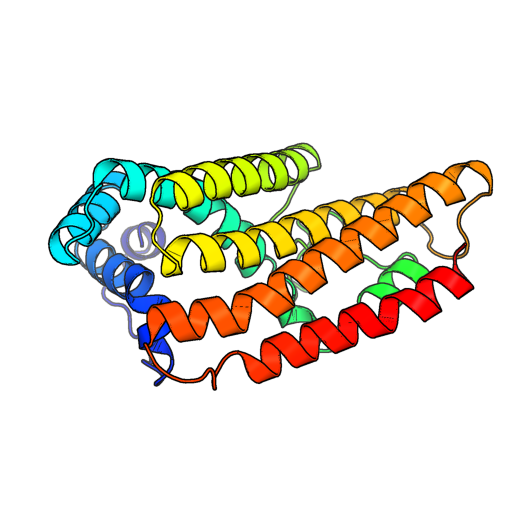A A O 1
ATOM 1771 N N . ALA A 1 231 ? -0.611 -9.107 -18.250 1.00 96.38 231 ALA A N 1
ATOM 1772 C CA . ALA A 1 231 ? 0.139 -8.167 -19.082 1.00 96.38 231 ALA A CA 1
ATOM 1773 C C . ALA A 1 231 ? 1.670 -8.240 -18.899 1.00 96.38 231 ALA A C 1
ATOM 1775 O O . ALA A 1 231 ? 2.405 -7.741 -19.752 1.00 96.38 231 ALA A O 1
ATOM 1776 N N . ILE A 1 232 ? 2.173 -8.882 -17.835 1.00 97.06 232 ILE A N 1
ATOM 1777 C CA . ILE A 1 232 ? 3.618 -8.964 -17.555 1.00 97.06 232 ILE A CA 1
ATOM 1778 C C . ILE A 1 232 ? 4.338 -9.798 -18.612 1.00 97.06 232 ILE A C 1
ATOM 1780 O O . ILE A 1 232 ? 5.372 -9.383 -19.124 1.00 97.06 232 ILE A O 1
ATOM 1784 N N . ARG A 1 233 ? 3.805 -10.971 -18.971 1.00 96.00 233 ARG A N 1
ATOM 1785 C CA . ARG A 1 233 ? 4.500 -11.898 -19.880 1.00 96.00 233 ARG A CA 1
ATOM 1786 C C . ARG A 1 233 ? 4.753 -11.302 -21.271 1.00 96.00 233 ARG A C 1
ATOM 1788 O O . ARG A 1 233 ? 5.901 -11.359 -21.703 1.00 96.00 233 ARG A O 1
ATOM 1795 N N . PRO A 1 234 ? 3.766 -10.684 -21.948 1.00 95.94 234 PRO A N 1
ATOM 1796 C CA . PRO A 1 234 ? 4.029 -9.991 -23.207 1.00 95.94 234 PRO A CA 1
ATOM 1797 C C . PRO A 1 234 ? 5.063 -8.865 -23.070 1.00 95.94 234 PRO A C 1
ATOM 1799 O O . PRO A 1 234 ? 5.872 -8.668 -23.972 1.00 95.94 234 PRO A O 1
ATOM 1802 N N . ALA A 1 235 ? 5.069 -8.137 -21.946 1.00 93.75 235 ALA A N 1
ATOM 1803 C CA . ALA A 1 235 ? 6.057 -7.088 -21.698 1.00 93.75 235 ALA A CA 1
ATOM 1804 C C . ALA A 1 235 ? 7.471 -7.664 -21.529 1.00 93.75 235 ALA A C 1
ATOM 1806 O O . ALA A 1 235 ? 8.414 -7.159 -22.132 1.00 93.75 235 ALA A O 1
ATOM 1807 N N . VAL A 1 236 ? 7.606 -8.760 -20.780 1.00 94.94 236 VAL A N 1
ATOM 1808 C CA . VAL A 1 236 ? 8.860 -9.506 -20.615 1.00 94.94 236 VAL A CA 1
ATOM 1809 C C . VAL A 1 236 ? 9.390 -9.983 -21.968 1.00 94.94 236 VAL A C 1
ATOM 1811 O O . VAL A 1 236 ? 10.545 -9.722 -22.283 1.00 94.94 236 VAL A O 1
ATOM 1814 N N . GLU A 1 237 ? 8.552 -10.625 -22.786 1.00 94.88 237 GLU A N 1
ATOM 1815 C CA . GLU A 1 237 ? 8.931 -11.118 -24.121 1.00 94.88 237 GLU A CA 1
ATOM 1816 C C . GLU A 1 237 ? 9.333 -9.991 -25.083 1.00 94.88 237 GLU A C 1
ATOM 1818 O O . GLU A 1 237 ? 10.171 -10.193 -25.959 1.00 94.88 237 GLU A O 1
ATOM 1823 N N . ALA A 1 238 ? 8.736 -8.806 -24.938 1.00 92.69 238 ALA A N 1
ATOM 1824 C CA . ALA A 1 238 ? 9.036 -7.656 -25.783 1.00 92.69 238 ALA A CA 1
ATOM 1825 C C . ALA A 1 238 ? 10.284 -6.877 -25.338 1.00 92.69 238 ALA A C 1
ATOM 1827 O O . ALA A 1 238 ? 10.898 -6.202 -26.168 1.00 92.69 238 ALA A O 1
ATOM 1828 N N . MET A 1 239 ? 10.616 -6.903 -24.043 1.00 94.38 239 MET A N 1
ATOM 1829 C CA . MET A 1 239 ? 11.647 -6.038 -23.468 1.00 94.38 239 MET A CA 1
ATOM 1830 C C . MET A 1 239 ? 12.947 -6.770 -23.092 1.00 94.38 239 MET A C 1
ATOM 1832 O O . MET A 1 239 ? 13.998 -6.127 -23.107 1.00 94.38 239 MET A O 1
ATOM 1836 N N . LEU A 1 240 ? 12.923 -8.064 -22.747 1.00 91.62 240 LEU A N 1
ATOM 1837 C CA . LEU A 1 240 ? 14.131 -8.857 -22.429 1.00 91.62 240 LEU A CA 1
ATOM 1838 C C . LEU A 1 240 ? 14.746 -9.531 -23.662 1.00 91.62 240 LEU A C 1
ATOM 1840 O O . LEU A 1 240 ? 15.989 -9.705 -23.658 1.00 91.62 240 LEU A O 1
#